Protein AF-A0AAV4NZX7-F1 (afdb_monomer_lite)

InterPro domains:
  IPR000159 Ras-associating domain [PF00788] (62-159)
  IPR000159 Ras-associating domain [PS50200] (61-160)
  IPR000159 Ras-associating domain [SM00314] (61-160)
  IPR029071 Ubiquitin-like domain superfamily [SSF54236] (61-158)
  IPR056392 Diacylglycerol kinase theta, RNA-binding domain [PF24099] (166-218)

Secondary structure (DSSP, 8-state):
-HHHHHHHTT--S-GGGEEEEETT-SSTTEEPPSSSTTTTS---TT----EEEEE--S-SSEEEEEEEE-SS-STT--EEEEEETT--HHHHHHHHHHHTT--GGGGGGEEEEEEEEETTEEEEEEPPTT--HHHHHHHHHHH-HHHHHH-EEEEEE----HHHHHTTTT--SEEEEEEGGGTEEEEE-S-HHHHHHHHHHHHH-EETTEE----------GGGSPTT---------

Structure (mmCIF, N/CA/C/O backbone):
data_AF-A0AAV4NZX7-F1
#
_entry.id   AF-A0AAV4NZX7-F1
#
loop_
_atom_site.group_PDB
_atom_site.id
_atom_site.type_symbol
_atom_site.label_atom_id
_atom_site.label_alt_id
_atom_site.label_comp_id
_atom_site.label_asym_id
_atom_site.label_entity_id
_atom_site.label_seq_id
_atom_site.pdbx_PDB_ins_code
_atom_site.Cartn_x
_atom_site.Cartn_y
_atom_site.Cartn_z
_atom_site.occupancy
_atom_site.B_iso_or_equiv
_atom_site.auth_seq_id
_atom_site.auth_comp_id
_atom_site.auth_asym_id
_atom_site.auth_atom_id
_atom_site.pdbx_PDB_model_num
ATOM 1 N N . MET A 1 1 ? 19.937 -8.858 -22.901 1.00 82.00 1 MET A N 1
ATOM 2 C CA . MET A 1 1 ? 20.485 -8.024 -21.800 1.00 82.00 1 MET A CA 1
ATOM 3 C C . MET A 1 1 ? 19.501 -7.898 -20.638 1.00 82.00 1 MET A C 1
ATOM 5 O O . MET A 1 1 ? 19.906 -8.129 -19.505 1.00 82.00 1 MET A O 1
ATOM 9 N N . ILE A 1 2 ? 18.215 -7.642 -20.911 1.00 90.31 2 ILE A N 1
ATOM 10 C CA . ILE A 1 2 ? 17.144 -7.543 -19.899 1.00 90.31 2 ILE A CA 1
ATOM 11 C C . ILE A 1 2 ? 17.116 -8.749 -18.945 1.00 90.31 2 ILE A C 1
ATOM 13 O O . ILE A 1 2 ? 17.232 -8.561 -17.740 1.00 90.31 2 ILE A O 1
ATOM 17 N N . CYS A 1 3 ? 17.100 -9.9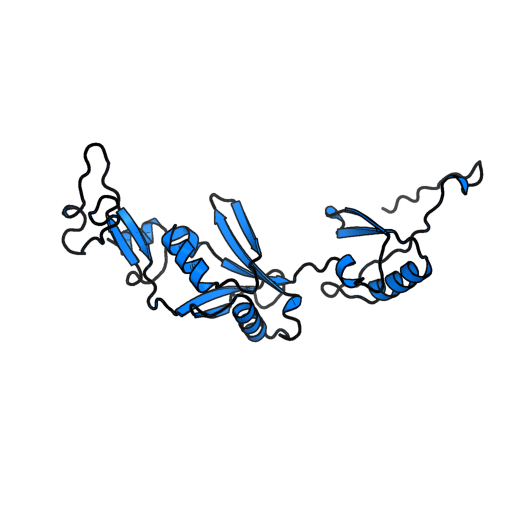90 -19.451 1.00 89.88 3 CYS A N 1
ATOM 18 C CA . CYS A 1 3 ? 17.093 -11.180 -18.582 1.00 89.88 3 CYS A CA 1
ATOM 19 C C . CYS A 1 3 ? 18.300 -11.254 -17.629 1.00 89.88 3 CYS A C 1
ATOM 21 O O . CYS A 1 3 ? 18.191 -11.781 -16.526 1.00 89.88 3 CYS A O 1
ATOM 23 N N . ALA A 1 4 ? 19.466 -10.740 -18.037 1.00 88.88 4 ALA A N 1
ATOM 24 C CA . ALA A 1 4 ? 20.636 -10.684 -17.163 1.00 88.88 4 ALA A CA 1
ATOM 25 C C . ALA A 1 4 ? 20.463 -9.625 -16.064 1.00 88.88 4 ALA A C 1
ATOM 27 O O . ALA A 1 4 ? 20.797 -9.901 -14.915 1.00 88.88 4 ALA A O 1
ATOM 28 N N . ALA A 1 5 ? 19.891 -8.464 -16.399 1.00 89.12 5 ALA A N 1
ATOM 29 C CA . ALA A 1 5 ? 19.564 -7.423 -15.429 1.00 89.12 5 ALA A CA 1
ATOM 30 C C . ALA A 1 5 ? 18.525 -7.911 -14.405 1.00 89.12 5 ALA A C 1
ATOM 32 O O . ALA A 1 5 ? 18.760 -7.797 -13.206 1.00 89.12 5 ALA A O 1
ATOM 33 N N . LEU A 1 6 ? 17.432 -8.539 -14.854 1.00 91.00 6 LEU A N 1
ATOM 34 C CA . LEU A 1 6 ? 16.400 -9.089 -13.965 1.00 91.00 6 LEU A CA 1
ATOM 35 C C . LEU A 1 6 ? 16.985 -10.097 -12.969 1.00 91.00 6 LEU A C 1
ATOM 37 O O . LEU A 1 6 ? 16.754 -9.978 -11.767 1.00 91.00 6 LEU A O 1
ATOM 41 N N . ARG A 1 7 ? 17.834 -11.020 -13.444 1.00 90.62 7 ARG A N 1
ATOM 42 C CA . ARG A 1 7 ? 18.543 -11.968 -12.570 1.00 90.62 7 ARG A CA 1
ATOM 43 C C . ARG A 1 7 ? 19.466 -11.273 -11.572 1.00 90.62 7 ARG A C 1
ATOM 45 O O . ARG A 1 7 ? 19.465 -11.647 -10.406 1.00 90.62 7 ARG A O 1
ATOM 52 N N . ALA A 1 8 ? 20.219 -10.258 -11.998 1.00 88.25 8 ALA A N 1
ATOM 53 C CA . ALA A 1 8 ? 21.109 -9.508 -11.109 1.00 88.25 8 ALA A CA 1
ATOM 54 C C . ALA A 1 8 ? 20.349 -8.795 -9.973 1.00 88.25 8 ALA A C 1
ATOM 56 O O . ALA A 1 8 ? 20.877 -8.650 -8.870 1.00 88.25 8 ALA A O 1
ATOM 57 N N . PHE A 1 9 ? 19.100 -8.389 -10.219 1.00 84.50 9 PHE A N 1
ATOM 58 C CA . PHE A 1 9 ? 18.237 -7.740 -9.229 1.00 84.50 9 PHE A CA 1
ATOM 59 C C . PHE A 1 9 ? 17.253 -8.684 -8.528 1.00 84.50 9 PHE A C 1
ATOM 61 O O . PHE A 1 9 ? 16.471 -8.213 -7.707 1.00 84.50 9 PHE A O 1
ATOM 68 N N . HIS A 1 10 ? 17.323 -9.994 -8.785 1.00 87.38 10 HIS A N 1
ATOM 69 C CA . HIS A 1 10 ? 16.404 -11.000 -8.237 1.00 87.38 10 HIS A CA 1
ATOM 70 C C . HIS A 1 10 ? 14.924 -10.725 -8.567 1.00 87.38 10 HIS A C 1
ATOM 72 O O . HIS A 1 10 ? 14.036 -11.010 -7.767 1.00 87.38 10 HIS A O 1
ATOM 78 N N . ILE A 1 11 ? 14.656 -10.178 -9.754 1.00 88.06 11 ILE A N 1
ATOM 79 C CA . ILE A 1 11 ? 13.302 -9.919 -10.253 1.00 88.06 11 ILE A CA 1
ATOM 80 C C . ILE A 1 11 ? 12.831 -11.149 -11.032 1.00 88.06 11 ILE A C 1
ATOM 82 O O . ILE A 1 11 ? 13.507 -11.595 -11.961 1.00 88.06 11 ILE A O 1
ATOM 86 N N . SER A 1 12 ? 11.676 -11.691 -10.644 1.00 87.38 12 SER A N 1
ATOM 87 C CA . SER A 1 12 ? 11.051 -12.869 -11.262 1.00 87.38 12 SER A CA 1
ATOM 88 C C . SER A 1 12 ? 9.727 -12.472 -11.924 1.00 87.38 12 SER A C 1
ATOM 90 O O . SER A 1 12 ? 8.660 -12.768 -11.395 1.00 87.38 12 SER A O 1
ATOM 92 N N . ASP A 1 13 ? 9.811 -11.764 -13.050 1.00 88.06 13 ASP A N 1
ATOM 93 C CA . ASP A 1 13 ? 8.674 -11.268 -13.846 1.00 88.06 13 ASP A CA 1
ATOM 94 C C . ASP A 1 13 ? 8.971 -11.456 -15.354 1.00 88.06 13 ASP A C 1
ATOM 96 O O . ASP A 1 13 ? 10.094 -11.824 -15.723 1.00 88.06 13 ASP A O 1
ATOM 100 N N . ASP A 1 14 ? 7.982 -11.244 -16.227 1.00 90.44 14 ASP A N 1
ATOM 101 C CA . ASP A 1 14 ? 8.133 -11.361 -17.681 1.00 90.44 14 ASP A CA 1
ATOM 102 C C . ASP A 1 14 ? 9.103 -10.282 -18.211 1.00 90.44 14 ASP A C 1
ATOM 104 O O . ASP A 1 14 ? 8.847 -9.083 -18.052 1.00 90.44 14 ASP A O 1
ATOM 108 N N . PRO A 1 15 ? 10.205 -10.667 -18.887 1.00 91.56 15 PRO A N 1
ATOM 109 C CA . PRO A 1 15 ? 11.143 -9.725 -19.491 1.00 91.56 15 PRO A CA 1
ATOM 110 C C . PRO A 1 15 ? 10.523 -8.708 -20.453 1.00 91.56 15 PRO A C 1
ATOM 112 O O . PRO A 1 15 ? 11.112 -7.647 -20.643 1.00 91.56 15 PRO A O 1
ATOM 115 N N . LYS A 1 16 ? 9.357 -8.997 -21.047 1.00 91.75 16 LYS A N 1
ATOM 116 C CA . LYS A 1 16 ? 8.650 -8.080 -21.957 1.00 91.75 16 LYS A CA 1
ATOM 117 C C . LYS A 1 16 ? 8.146 -6.812 -21.271 1.00 91.75 16 LYS A C 1
ATOM 119 O O . LYS A 1 16 ? 7.940 -5.806 -21.943 1.00 91.75 16 LYS A O 1
ATOM 124 N N . HIS A 1 17 ? 7.981 -6.839 -19.950 1.00 92.25 17 HIS A N 1
ATOM 125 C CA . HIS A 1 17 ? 7.555 -5.678 -19.166 1.00 92.25 17 HIS A CA 1
ATOM 126 C C . HIS A 1 17 ? 8.723 -4.758 -18.791 1.00 92.25 17 HIS A C 1
ATOM 128 O O . HIS A 1 17 ? 8.592 -3.900 -17.917 1.00 92.25 17 HIS A O 1
ATOM 134 N N . TYR A 1 18 ? 9.894 -4.940 -19.404 1.00 93.12 18 TYR A N 1
ATOM 135 C CA . TYR A 1 18 ? 11.094 -4.194 -19.063 1.00 93.12 18 TYR A CA 1
ATOM 136 C C . TYR A 1 18 ? 11.858 -3.762 -20.300 1.00 93.12 18 TYR A C 1
ATOM 138 O O . TYR A 1 18 ? 11.919 -4.463 -21.305 1.00 93.12 18 TYR A O 1
ATOM 146 N N . TYR A 1 19 ? 12.501 -2.609 -20.189 1.00 92.31 19 TYR A N 1
ATOM 147 C CA . TYR A 1 19 ? 13.374 -2.069 -21.218 1.00 92.31 19 TYR A CA 1
ATOM 148 C C . TYR A 1 19 ? 14.563 -1.363 -20.570 1.00 92.31 19 TYR A C 1
ATOM 150 O O . TYR A 1 19 ? 14.576 -1.096 -19.363 1.00 92.31 19 TYR A O 1
ATOM 158 N N . LEU A 1 20 ? 15.604 -1.121 -21.361 1.00 92.06 20 LEU A N 1
ATOM 159 C CA . LEU A 1 20 ? 16.812 -0.451 -20.897 1.00 92.06 20 LEU A CA 1
ATOM 160 C C . LEU A 1 20 ? 16.873 0.949 -21.483 1.00 92.06 20 LEU A C 1
ATOM 162 O O . LEU A 1 20 ? 16.562 1.141 -22.656 1.00 92.06 20 LEU A O 1
ATOM 166 N N . THR A 1 21 ? 17.310 1.908 -20.677 1.00 92.88 21 THR A N 1
ATOM 167 C CA . THR A 1 21 ? 17.568 3.271 -21.135 1.00 92.88 21 THR A CA 1
ATOM 168 C C . THR A 1 21 ? 19.006 3.680 -20.868 1.00 92.88 21 THR A C 1
ATOM 170 O O . THR A 1 21 ? 19.634 3.235 -19.904 1.00 92.88 21 THR A O 1
ATOM 173 N N . ASP A 1 22 ? 19.537 4.520 -21.745 1.00 92.94 22 ASP A N 1
ATOM 174 C CA . ASP A 1 22 ? 20.847 5.138 -21.631 1.00 92.94 22 ASP A CA 1
ATOM 175 C C . ASP A 1 22 ? 20.736 6.441 -20.838 1.00 92.94 22 ASP A C 1
ATOM 177 O O . ASP A 1 22 ? 20.090 7.398 -21.268 1.00 92.94 22 ASP A O 1
ATOM 181 N N . VAL A 1 23 ? 21.408 6.495 -19.687 1.00 92.31 23 VAL A N 1
ATOM 182 C CA . VAL A 1 23 ? 21.390 7.655 -18.781 1.00 92.31 23 VAL A CA 1
ATOM 183 C C . VAL A 1 23 ? 21.869 8.932 -19.472 1.00 92.31 23 VAL A C 1
ATOM 185 O O . VAL A 1 23 ? 21.429 10.024 -19.114 1.00 92.31 23 VAL A O 1
ATOM 188 N N . TYR A 1 24 ? 22.778 8.815 -20.441 1.00 92.69 24 TYR A N 1
ATOM 189 C CA . TYR A 1 24 ? 23.355 9.963 -21.140 1.00 92.69 24 TYR A CA 1
ATOM 190 C C . TYR A 1 24 ? 22.794 10.161 -22.544 1.00 92.69 24 TYR A C 1
ATOM 192 O O . TYR A 1 24 ? 23.312 11.016 -23.260 1.00 92.69 24 TYR A O 1
ATOM 200 N N . GLY A 1 25 ? 21.773 9.391 -22.924 1.00 89.12 25 GLY A N 1
ATOM 201 C CA . GLY A 1 25 ? 21.122 9.514 -24.219 1.00 89.12 25 GLY A CA 1
ATOM 202 C C . GLY A 1 25 ? 20.536 10.905 -24.460 1.00 89.12 25 GLY A C 1
ATOM 203 O O . GLY A 1 25 ? 20.256 11.656 -23.524 1.00 89.12 25 GLY A O 1
ATOM 204 N N . ASP A 1 26 ? 20.343 11.219 -25.738 1.00 87.50 26 ASP A N 1
ATOM 205 C CA . ASP A 1 26 ? 19.584 12.379 -26.196 1.00 87.50 26 ASP A CA 1
ATOM 206 C C . ASP A 1 26 ? 18.398 11.882 -27.048 1.00 87.50 26 ASP A C 1
ATOM 208 O O . ASP A 1 26 ? 18.630 11.269 -28.101 1.00 87.50 26 ASP A O 1
ATOM 212 N N . PRO A 1 27 ? 17.140 12.033 -26.587 1.00 88.69 27 PRO A N 1
ATOM 213 C CA . PRO A 1 27 ? 16.713 12.684 -25.338 1.00 88.69 27 PRO A CA 1
ATOM 214 C C . PRO A 1 27 ? 17.164 11.931 -24.064 1.00 88.69 27 PRO A C 1
ATOM 216 O O . PRO A 1 27 ? 17.490 10.744 -24.155 1.00 88.69 27 PRO A O 1
ATOM 219 N N . PRO A 1 28 ? 17.170 12.582 -22.877 1.00 86.19 28 PRO A N 1
ATOM 220 C CA . PRO A 1 28 ? 17.561 11.950 -21.616 1.00 86.19 28 PRO A CA 1
ATOM 221 C C . PRO A 1 28 ? 16.837 10.626 -21.386 1.00 86.19 28 PRO A C 1
ATOM 223 O O . PRO A 1 28 ? 15.627 10.541 -21.580 1.00 86.19 28 PRO A O 1
ATOM 226 N N . GLU A 1 29 ? 17.575 9.606 -20.946 1.00 88.31 29 GLU A N 1
ATOM 227 C CA . GLU A 1 29 ? 17.055 8.242 -20.796 1.00 88.31 29 GLU A CA 1
ATOM 228 C C . GLU A 1 29 ? 16.499 7.636 -22.094 1.00 88.31 29 GLU A C 1
ATOM 230 O O . GLU A 1 29 ? 15.485 6.934 -22.089 1.00 88.31 29 GLU A O 1
ATOM 235 N N . LYS A 1 30 ? 17.186 7.872 -23.215 1.00 91.12 30 LYS A N 1
ATOM 236 C CA . LYS A 1 30 ? 16.869 7.236 -24.497 1.00 91.12 30 LYS A CA 1
ATOM 237 C C . LYS A 1 30 ? 16.840 5.710 -24.363 1.00 91.12 30 LYS A C 1
ATOM 239 O O . LYS A 1 30 ? 17.770 5.113 -23.823 1.00 91.12 30 LYS A O 1
ATOM 244 N N . GLU A 1 31 ? 15.796 5.076 -24.888 1.00 91.56 31 GLU A N 1
ATOM 245 C CA . GLU A 1 31 ? 15.682 3.614 -24.933 1.00 91.56 31 GLU A CA 1
ATOM 246 C C . GLU A 1 31 ? 16.800 2.988 -25.780 1.00 91.56 31 GLU A C 1
ATOM 248 O O . GLU A 1 31 ? 17.157 3.486 -26.849 1.00 91.56 31 GLU A O 1
ATOM 253 N N . ILE A 1 32 ? 17.382 1.907 -25.261 1.00 90.38 32 ILE A N 1
ATOM 254 C CA . ILE A 1 32 ? 18.473 1.168 -25.892 1.00 90.38 32 ILE A CA 1
ATOM 255 C C . ILE A 1 32 ? 17.872 0.067 -26.760 1.00 90.38 32 ILE A C 1
ATOM 257 O O . ILE A 1 32 ? 17.157 -0.805 -26.268 1.00 90.38 32 ILE A O 1
ATOM 261 N N . GLU A 1 33 ? 18.216 0.084 -28.042 1.00 82.19 33 GLU A N 1
ATOM 262 C CA . GLU A 1 33 ? 17.798 -0.934 -29.001 1.00 82.19 33 GLU A CA 1
ATOM 263 C C . GLU A 1 33 ? 18.463 -2.294 -28.724 1.00 82.19 33 GLU A C 1
ATOM 265 O O . GLU A 1 33 ? 19.573 -2.386 -28.193 1.00 82.19 33 GLU A O 1
ATOM 270 N N . GLU A 1 34 ? 17.796 -3.384 -29.112 1.00 73.75 34 GLU A N 1
ATOM 271 C CA . GLU A 1 34 ? 18.319 -4.741 -28.902 1.00 73.75 34 GLU A CA 1
ATOM 272 C C . GLU A 1 34 ? 19.558 -5.056 -29.752 1.00 73.75 34 GLU A C 1
ATOM 274 O O . GLU A 1 34 ? 20.337 -5.953 -29.410 1.00 73.75 34 GLU A O 1
ATOM 279 N N . PHE A 1 35 ? 19.764 -4.324 -30.849 1.00 73.81 35 PHE A N 1
ATOM 280 C CA . PHE A 1 35 ? 20.904 -4.511 -31.733 1.00 73.81 35 PHE A CA 1
ATOM 281 C C . PHE A 1 35 ? 22.126 -3.747 -31.206 1.00 73.81 35 PHE A C 1
ATOM 283 O O . PHE A 1 35 ? 22.140 -2.524 -31.144 1.00 73.81 35 PHE A O 1
ATOM 290 N N . MET A 1 36 ? 23.177 -4.482 -30.830 1.00 71.25 36 MET A N 1
ATOM 291 C CA . MET A 1 36 ? 24.444 -3.927 -30.317 1.00 71.25 36 MET A CA 1
ATOM 292 C C . MET A 1 36 ? 24.303 -2.947 -29.118 1.00 71.25 36 MET A C 1
ATOM 294 O O . MET A 1 36 ? 24.946 -1.894 -29.096 1.00 71.25 36 MET A O 1
ATOM 298 N N . PRO A 1 37 ? 23.581 -3.324 -28.045 1.00 76.31 37 PRO A N 1
ATOM 299 C CA . PRO A 1 37 ? 23.138 -2.426 -26.964 1.00 76.31 37 PRO A CA 1
ATOM 300 C C . PRO A 1 37 ? 24.258 -1.756 -26.151 1.00 76.31 37 PRO A C 1
ATOM 302 O O . PRO A 1 37 ? 24.026 -0.767 -25.469 1.00 76.31 37 PRO A O 1
ATOM 305 N N . VAL A 1 38 ? 25.477 -2.309 -26.166 1.00 79.69 38 VAL A N 1
ATOM 306 C CA . VAL A 1 38 ? 26.638 -1.719 -25.468 1.00 79.69 38 VAL A CA 1
ATOM 307 C C . VAL A 1 38 ? 27.340 -0.676 -26.337 1.00 79.69 38 VAL A C 1
ATOM 309 O O . VAL A 1 38 ? 27.914 0.282 -25.825 1.00 79.69 38 VAL A O 1
ATOM 312 N N . GLN A 1 39 ? 27.330 -0.874 -27.655 1.00 82.44 39 GLN A N 1
ATOM 313 C CA . GLN A 1 39 ? 28.032 -0.009 -28.604 1.00 82.44 39 GLN A CA 1
ATOM 314 C C . GLN A 1 39 ? 27.228 1.256 -28.900 1.00 82.44 39 GLN A C 1
ATOM 316 O O . GLN A 1 39 ? 27.821 2.299 -29.155 1.00 82.44 39 GLN A O 1
ATOM 321 N N . SER A 1 40 ? 25.900 1.170 -28.801 1.00 83.19 40 SER A N 1
ATOM 322 C CA . SER A 1 40 ? 24.975 2.291 -28.956 1.00 83.19 40 SER A CA 1
ATOM 323 C C . SER A 1 40 ? 24.935 3.247 -27.755 1.00 83.19 40 SER A C 1
ATOM 325 O O . SER A 1 40 ? 24.235 4.254 -27.823 1.00 83.19 40 SER A O 1
ATOM 327 N N . LEU A 1 41 ? 25.657 2.956 -26.662 1.00 87.44 41 LEU A N 1
ATOM 328 C CA . LEU A 1 41 ? 25.661 3.797 -25.462 1.00 87.44 41 LEU A CA 1
ATOM 329 C C . LEU A 1 41 ? 26.377 5.128 -25.697 1.00 87.44 41 LEU A C 1
ATOM 331 O O . LEU A 1 41 ? 27.511 5.187 -26.185 1.00 87.44 41 LEU A O 1
ATOM 335 N N . THR A 1 42 ? 25.742 6.194 -25.236 1.00 89.75 42 THR A N 1
ATOM 336 C CA . THR A 1 42 ? 26.233 7.562 -25.312 1.00 89.75 42 THR A CA 1
ATOM 337 C C . THR A 1 42 ? 27.413 7.741 -24.370 1.00 89.75 42 THR A C 1
ATOM 339 O O . THR A 1 42 ? 27.336 7.549 -23.152 1.00 89.75 42 THR A O 1
ATOM 342 N N . ARG A 1 43 ? 28.553 8.125 -24.944 1.00 89.00 43 ARG A N 1
ATOM 343 C CA . ARG A 1 43 ? 29.774 8.387 -24.184 1.00 89.00 43 ARG A CA 1
ATOM 344 C C . ARG A 1 43 ? 29.816 9.851 -23.786 1.00 89.00 43 ARG A C 1
ATOM 346 O O . ARG A 1 43 ? 29.932 10.725 -24.636 1.00 89.00 43 ARG A O 1
ATOM 353 N N . LYS A 1 44 ? 29.773 10.106 -22.481 1.00 88.75 44 LYS A N 1
ATOM 354 C CA . LYS A 1 44 ? 29.950 11.442 -21.912 1.00 88.75 44 LYS A CA 1
ATOM 355 C C . LYS A 1 44 ? 31.343 11.559 -21.304 1.00 88.75 44 LYS A C 1
ATOM 357 O O . LYS A 1 44 ? 31.742 10.712 -20.505 1.00 88.75 44 LYS A O 1
ATOM 362 N N . GLU A 1 45 ? 32.086 12.592 -21.696 1.00 90.31 45 GLU A N 1
ATOM 363 C CA . GLU A 1 45 ? 33.463 12.802 -21.243 1.00 90.31 45 GLU A CA 1
ATOM 364 C C . GLU A 1 45 ? 33.550 12.818 -19.706 1.00 90.31 45 GLU A C 1
ATOM 366 O O . GLU A 1 45 ? 32.720 13.417 -19.017 1.00 90.31 45 GLU A O 1
ATOM 371 N N . GLY A 1 46 ? 34.520 12.082 -19.157 1.00 90.75 46 GLY A N 1
ATOM 372 C CA . GLY A 1 46 ? 34.718 11.955 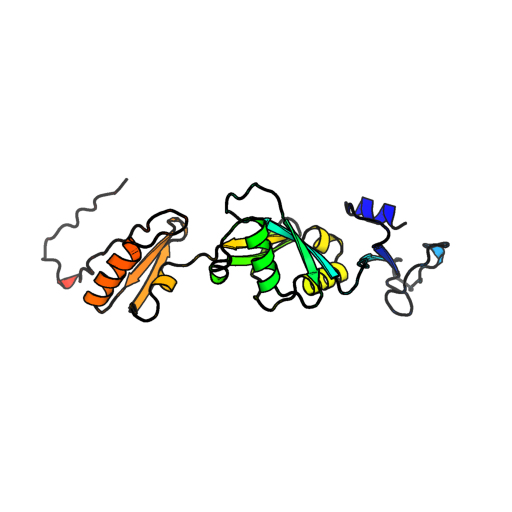-17.710 1.00 90.75 46 GLY A CA 1
ATOM 373 C C . GLY A 1 46 ? 33.641 11.161 -16.953 1.00 90.75 46 GLY A C 1
ATOM 374 O O . GLY A 1 46 ? 33.694 11.099 -15.723 1.00 90.75 46 GLY A O 1
ATOM 375 N N . LYS A 1 47 ? 32.663 10.540 -17.631 1.00 91.31 47 LYS A N 1
ATOM 376 C CA . LYS A 1 47 ? 31.617 9.713 -17.003 1.00 91.31 47 LYS A CA 1
ATOM 377 C C . LYS A 1 47 ? 31.722 8.250 -17.440 1.00 91.31 47 LYS A C 1
ATOM 379 O O . LYS A 1 47 ? 32.067 7.939 -18.576 1.00 91.31 47 LYS A O 1
ATOM 384 N N . ARG A 1 48 ? 31.416 7.331 -16.518 1.00 88.81 48 ARG A N 1
ATOM 385 C CA . ARG A 1 48 ? 31.285 5.897 -16.829 1.00 88.81 48 ARG A CA 1
ATOM 386 C C . ARG A 1 48 ? 29.947 5.666 -17.534 1.00 88.81 48 ARG A C 1
ATOM 388 O O . ARG A 1 48 ? 28.978 6.233 -17.043 1.00 88.81 48 ARG A O 1
ATOM 395 N N . PRO A 1 49 ? 29.863 4.835 -18.591 1.00 87.00 49 PRO A N 1
ATOM 396 C CA . PRO A 1 49 ? 28.583 4.452 -19.188 1.00 87.00 49 PRO A CA 1
ATOM 397 C C . PRO A 1 49 ? 27.612 3.931 -18.124 1.00 87.00 49 PRO A C 1
ATOM 399 O O . PRO A 1 49 ? 28.017 3.167 -17.244 1.00 87.00 49 PRO A O 1
ATOM 402 N N . ALA A 1 50 ? 26.352 4.352 -18.197 1.00 89.69 50 ALA A N 1
ATOM 403 C CA . ALA A 1 50 ? 25.333 4.008 -17.217 1.00 89.69 50 ALA A CA 1
ATOM 404 C C . ALA A 1 50 ? 24.005 3.721 -17.921 1.00 89.69 50 ALA A C 1
ATOM 406 O O . ALA A 1 50 ? 23.607 4.452 -18.825 1.00 89.69 50 ALA A O 1
ATOM 407 N N . ILE A 1 51 ? 23.334 2.655 -17.489 1.00 91.06 51 ILE A N 1
ATOM 408 C CA . ILE A 1 51 ? 22.036 2.228 -18.013 1.00 91.06 51 ILE A CA 1
ATOM 409 C C . ILE A 1 51 ? 21.035 2.109 -16.869 1.00 91.06 51 ILE A C 1
ATOM 411 O O . ILE A 1 51 ? 21.421 1.793 -15.740 1.00 91.06 51 ILE A O 1
ATOM 415 N N . LEU A 1 52 ? 19.756 2.322 -17.163 1.00 91.19 52 LEU A N 1
ATOM 416 C CA . LEU A 1 52 ? 18.662 2.107 -16.221 1.00 91.19 52 LEU A CA 1
ATOM 417 C C . LEU A 1 52 ? 17.767 0.982 -16.721 1.00 91.19 52 LEU A C 1
ATOM 419 O O . LEU A 1 52 ? 17.482 0.875 -17.911 1.00 91.19 52 LEU A O 1
ATOM 423 N N . LEU A 1 53 ? 17.317 0.146 -15.790 1.00 91.75 53 LEU A N 1
ATOM 424 C CA . LEU A 1 53 ? 16.250 -0.813 -16.032 1.00 91.75 53 LEU A CA 1
ATOM 425 C C . LEU A 1 53 ? 14.920 -0.123 -15.739 1.00 91.75 53 LEU A C 1
ATOM 427 O O . LEU A 1 53 ? 14.687 0.315 -14.611 1.00 91.75 53 LEU A O 1
ATOM 431 N N . ARG A 1 54 ? 14.062 -0.020 -16.751 1.00 92.50 54 ARG A N 1
ATOM 432 C CA . ARG A 1 54 ? 12.748 0.616 -16.663 1.00 92.50 54 ARG A CA 1
ATOM 433 C C . ARG A 1 54 ? 11.649 -0.436 -16.764 1.00 92.50 54 ARG A C 1
ATOM 435 O O . ARG A 1 54 ? 11.783 -1.404 -17.509 1.00 92.50 54 ARG A O 1
ATOM 442 N N . TYR A 1 55 ? 10.584 -0.247 -15.989 1.00 93.12 55 TYR A N 1
ATOM 443 C CA . TYR A 1 55 ? 9.375 -1.066 -16.050 1.00 93.12 55 TYR A CA 1
ATOM 444 C C . TYR A 1 55 ? 8.374 -0.429 -17.015 1.00 93.12 55 TYR A C 1
ATOM 446 O O . TYR A 1 55 ? 8.128 0.775 -16.957 1.00 93.12 55 TYR A O 1
ATOM 454 N N . ARG A 1 56 ? 7.801 -1.247 -17.891 1.00 92.12 56 ARG A N 1
ATOM 455 C CA . ARG A 1 56 ? 6.730 -0.912 -18.823 1.00 92.12 56 ARG A CA 1
ATOM 456 C C . ARG A 1 56 ? 5.585 -1.880 -18.532 1.00 92.12 56 ARG A C 1
ATOM 458 O O . ARG A 1 56 ? 5.704 -3.049 -18.898 1.00 92.12 56 ARG A O 1
ATOM 465 N N . PRO A 1 57 ? 4.522 -1.444 -17.836 1.00 89.75 57 PRO A N 1
ATOM 466 C CA . PRO A 1 57 ? 3.399 -2.329 -17.582 1.00 89.75 57 PRO A CA 1
ATOM 467 C C . PRO A 1 57 ? 2.766 -2.770 -18.915 1.00 89.75 57 PRO A C 1
ATOM 469 O O . PRO A 1 57 ? 2.835 -2.017 -19.891 1.00 89.75 57 PRO A O 1
ATOM 472 N N . PRO A 1 58 ? 2.167 -3.974 -18.971 1.00 88.56 58 PRO A N 1
ATOM 473 C CA . PRO A 1 58 ? 1.488 -4.453 -20.175 1.00 88.56 58 PRO A CA 1
ATOM 474 C C . PRO A 1 58 ? 0.337 -3.534 -20.604 1.00 88.56 58 PRO A C 1
ATOM 476 O O . PRO A 1 58 ? 0.122 -3.341 -21.797 1.00 88.56 58 PRO A O 1
ATOM 479 N N . ASP A 1 59 ? -0.363 -2.956 -19.627 1.00 91.50 59 ASP A N 1
ATOM 480 C CA . ASP A 1 59 ? -1.394 -1.940 -19.804 1.00 91.50 59 ASP A CA 1
ATOM 481 C C . ASP A 1 59 ? -1.047 -0.729 -18.921 1.00 91.50 59 ASP A C 1
ATOM 483 O O . ASP A 1 59 ? -0.685 -0.878 -17.753 1.00 91.50 59 ASP A O 1
ATOM 487 N N . SER A 1 60 ? -1.094 0.480 -19.481 1.00 88.81 60 SER A N 1
ATOM 488 C CA . SER A 1 60 ? -0.843 1.709 -18.722 1.00 88.81 60 SER A CA 1
ATOM 489 C C . SER A 1 60 ? -1.964 2.026 -17.738 1.00 88.81 60 SER A C 1
ATOM 491 O O . SER A 1 60 ? -1.696 2.622 -16.686 1.00 88.81 60 SER A O 1
ATOM 493 N N . ASP A 1 61 ? -3.187 1.611 -18.063 1.00 93.00 61 ASP A N 1
ATOM 494 C CA . ASP A 1 61 ? -4.398 2.000 -17.349 1.00 93.00 61 ASP A CA 1
ATOM 495 C C . ASP A 1 61 ? -4.917 0.924 -16.407 1.00 93.00 61 ASP A C 1
ATOM 497 O O . ASP A 1 61 ? -5.796 1.202 -15.593 1.00 93.00 61 ASP A O 1
ATOM 501 N N . SER A 1 62 ? -4.355 -0.284 -16.464 1.00 94.00 62 SER A N 1
ATOM 502 C CA . SER A 1 62 ? -4.758 -1.378 -15.592 1.00 94.00 62 SER A CA 1
ATOM 503 C C . SER A 1 62 ? -3.611 -2.296 -15.184 1.00 94.00 62 SER A C 1
ATOM 505 O O . SER A 1 62 ? -2.556 -2.373 -15.811 1.00 94.00 62 SER A O 1
ATOM 507 N N . GLY A 1 63 ? -3.824 -3.002 -14.080 1.00 92.25 63 GLY A N 1
ATOM 508 C CA . GLY A 1 63 ? -2.875 -3.955 -13.541 1.00 92.25 63 GLY A CA 1
ATOM 509 C C . GLY A 1 63 ? -3.453 -4.706 -12.354 1.00 92.25 63 GLY A C 1
ATOM 510 O O . GLY A 1 63 ? -4.664 -4.820 -12.178 1.00 92.25 63 GLY A O 1
ATOM 511 N N . THR A 1 64 ? -2.571 -5.235 -11.513 1.00 93.44 64 THR A N 1
ATOM 512 C CA . THR A 1 64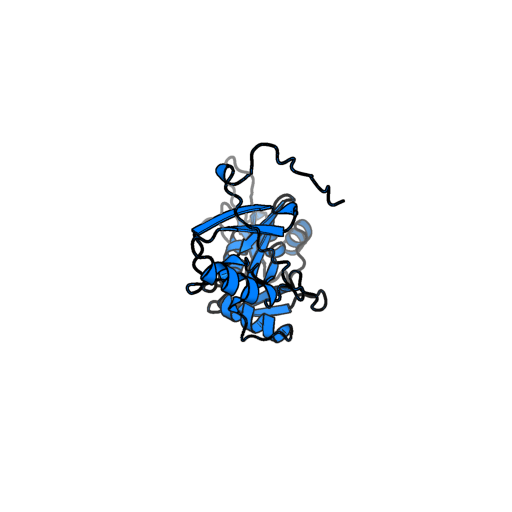 ? -2.971 -5.957 -10.303 1.00 93.44 64 THR A CA 1
ATOM 513 C C . THR A 1 64 ? -2.097 -5.565 -9.127 1.00 93.44 64 THR A C 1
ATOM 515 O O . THR A 1 64 ? -0.886 -5.398 -9.291 1.00 93.44 64 THR A O 1
ATOM 518 N N . VAL A 1 65 ? -2.679 -5.516 -7.932 1.00 93.44 65 VAL A N 1
ATOM 519 C CA . VAL A 1 65 ? -1.951 -5.330 -6.673 1.00 93.44 65 VAL A CA 1
ATOM 520 C C . VAL A 1 65 ? -2.097 -6.550 -5.776 1.00 93.44 65 VAL A C 1
ATOM 522 O O . VAL A 1 65 ? -3.142 -7.195 -5.733 1.00 93.44 65 VAL A O 1
ATOM 525 N N . LYS A 1 66 ? -1.031 -6.878 -5.043 1.00 92.00 66 LYS A N 1
ATOM 526 C CA . LYS A 1 66 ? -1.055 -7.940 -4.034 1.00 92.00 66 LYS A CA 1
ATOM 527 C C . LYS A 1 66 ? -1.395 -7.328 -2.684 1.00 92.00 66 LYS A C 1
ATOM 529 O O . LYS A 1 66 ? -0.597 -6.554 -2.152 1.00 92.00 66 LYS A O 1
ATOM 534 N N . VAL A 1 67 ? -2.548 -7.701 -2.137 1.00 93.94 67 VAL A N 1
ATOM 535 C CA . VAL A 1 67 ? -3.003 -7.258 -0.818 1.00 93.94 67 VAL A CA 1
ATOM 536 C C . VAL A 1 67 ? -2.907 -8.413 0.165 1.00 93.94 67 VAL A C 1
ATOM 538 O O . VAL A 1 67 ? -3.541 -9.455 0.007 1.00 93.94 67 VAL A O 1
ATOM 541 N N . TYR A 1 68 ? -2.075 -8.237 1.179 1.00 91.19 68 TYR A N 1
ATOM 542 C CA . TYR A 1 68 ? -1.833 -9.215 2.224 1.00 91.19 68 TYR A CA 1
ATOM 543 C C . TYR A 1 68 ? -2.822 -8.997 3.374 1.00 91.19 68 TYR A C 1
ATOM 545 O O . TYR A 1 68 ? -3.086 -7.845 3.746 1.00 91.19 68 TYR A O 1
ATOM 553 N N . PRO A 1 69 ? -3.360 -10.078 3.967 1.00 86.31 69 PRO A N 1
ATOM 554 C CA . PRO A 1 69 ? -4.079 -9.953 5.220 1.00 86.31 69 PRO A CA 1
ATOM 555 C C . PRO A 1 69 ? -3.075 -9.490 6.282 1.00 86.31 69 PRO A C 1
ATOM 557 O O . PRO A 1 69 ? -1.960 -10.004 6.363 1.00 86.31 69 PRO A O 1
ATOM 560 N N . GLY A 1 70 ? -3.428 -8.465 7.055 1.00 76.94 70 GLY A N 1
ATOM 561 C CA . GLY A 1 70 ? -2.621 -8.017 8.185 1.00 76.94 70 GLY A CA 1
ATOM 562 C C . GLY A 1 70 ? -2.622 -9.052 9.314 1.00 76.94 70 GLY A C 1
ATOM 563 O O . GLY A 1 70 ? -2.542 -10.255 9.109 1.00 76.94 70 GLY A O 1
ATOM 564 N N . LYS A 1 71 ? -2.768 -8.605 10.562 1.00 68.94 71 LYS A N 1
ATOM 565 C CA . LYS A 1 71 ? -2.778 -9.516 11.724 1.00 68.94 71 LYS A CA 1
ATOM 566 C C . LYS A 1 71 ? -4.074 -10.324 11.905 1.00 68.94 71 LYS A C 1
ATOM 568 O O . LYS A 1 71 ? -4.233 -10.981 12.931 1.00 68.94 71 LYS A O 1
ATOM 573 N N . PHE A 1 72 ? -5.021 -10.264 10.971 1.00 63.03 72 PHE A N 1
ATOM 574 C CA . PHE A 1 72 ? -6.261 -11.037 11.061 1.00 63.03 72 PHE A CA 1
ATOM 575 C C . PHE A 1 72 ? -6.112 -12.380 10.344 1.00 63.03 72 PHE A C 1
ATOM 577 O O . PHE A 1 72 ? -5.639 -12.444 9.216 1.00 63.03 72 PHE A O 1
ATOM 584 N N . ARG A 1 73 ? -6.517 -13.448 11.042 1.00 53.22 73 ARG A N 1
ATOM 585 C CA . ARG A 1 73 ? -6.323 -14.869 10.709 1.00 53.22 73 ARG A CA 1
ATOM 586 C C . ARG A 1 73 ? -7.163 -15.345 9.508 1.00 53.22 73 ARG A C 1
ATOM 588 O O . ARG A 1 73 ? -7.935 -16.290 9.636 1.00 53.22 73 ARG A O 1
ATOM 595 N N . ALA A 1 74 ? -7.039 -14.703 8.353 1.00 52.09 74 ALA A N 1
ATOM 596 C CA . ALA A 1 74 ? -7.587 -15.211 7.100 1.00 52.09 74 ALA A CA 1
ATOM 597 C C . ALA A 1 74 ? -6.443 -15.847 6.299 1.00 52.09 74 ALA A C 1
ATOM 599 O O . ALA A 1 74 ? -5.625 -15.130 5.736 1.00 52.09 74 ALA A O 1
ATOM 600 N N . ALA A 1 75 ? -6.373 -17.185 6.338 1.00 53.19 75 ALA A N 1
ATOM 601 C CA . ALA A 1 75 ? -5.520 -18.082 5.545 1.00 53.19 75 ALA A CA 1
ATOM 602 C C . ALA A 1 75 ? -4.348 -17.398 4.806 1.00 53.19 75 ALA A C 1
ATOM 604 O O . ALA A 1 75 ? -4.510 -17.120 3.623 1.00 53.19 75 ALA A O 1
ATOM 605 N N . ASP A 1 76 ? -3.236 -17.134 5.517 1.00 57.53 76 ASP A N 1
ATOM 606 C CA . ASP A 1 76 ? -1.902 -16.547 5.197 1.00 57.53 76 ASP A CA 1
ATOM 607 C C . ASP A 1 76 ? -1.470 -16.330 3.721 1.00 57.53 76 ASP A C 1
ATOM 609 O O . ASP A 1 76 ? -0.312 -16.505 3.338 1.00 57.53 76 ASP A O 1
ATOM 613 N N . THR A 1 77 ? -2.378 -15.908 2.855 1.00 79.12 77 THR A N 1
ATOM 614 C CA . THR A 1 77 ? -2.187 -15.777 1.415 1.00 79.12 77 THR A CA 1
ATOM 615 C C . THR A 1 77 ? -2.714 -14.422 0.986 1.00 79.12 77 THR A C 1
ATOM 617 O O . THR A 1 77 ? -3.801 -13.995 1.374 1.00 79.12 77 THR A O 1
ATOM 620 N N . HIS A 1 78 ? -1.910 -13.717 0.197 1.00 88.25 78 HIS A N 1
ATOM 621 C CA . HIS A 1 78 ? -2.330 -12.466 -0.413 1.00 88.25 78 HIS A CA 1
ATOM 622 C C . HIS A 1 78 ? -3.486 -12.705 -1.387 1.00 88.25 78 HIS A C 1
ATOM 624 O O . HIS A 1 78 ? -3.631 -13.791 -1.956 1.00 88.25 78 HIS A O 1
ATOM 630 N N . ARG A 1 79 ? -4.286 -11.667 -1.608 1.00 90.25 79 ARG A N 1
ATOM 631 C CA . ARG A 1 79 ? -5.233 -11.591 -2.718 1.00 90.25 79 ARG A CA 1
ATOM 632 C C . ARG A 1 79 ? -4.635 -10.733 -3.819 1.00 90.25 79 ARG A C 1
ATOM 634 O O . ARG A 1 79 ? -3.937 -9.756 -3.545 1.00 90.25 79 ARG A O 1
ATOM 641 N N . VAL A 1 80 ? -4.854 -11.150 -5.058 1.00 92.62 80 VAL A N 1
ATOM 642 C CA . VAL A 1 80 ? -4.451 -10.399 -6.247 1.00 92.62 80 VAL A CA 1
ATOM 643 C C . VAL A 1 80 ? -5.677 -9.625 -6.697 1.00 92.62 80 VAL A C 1
ATOM 645 O O . VAL A 1 80 ? -6.631 -10.220 -7.184 1.00 92.62 80 VAL A O 1
ATOM 648 N N . ILE A 1 81 ? -5.664 -8.315 -6.474 1.00 95.19 81 ILE A N 1
ATOM 649 C CA . ILE A 1 81 ? -6.794 -7.435 -6.758 1.00 95.19 81 ILE A CA 1
ATOM 650 C C . ILE A 1 81 ? -6.520 -6.714 -8.079 1.00 95.19 81 ILE A C 1
ATOM 652 O O . ILE A 1 81 ? -5.477 -6.058 -8.185 1.00 95.19 81 ILE A O 1
ATOM 656 N N . PRO A 1 82 ? -7.396 -6.834 -9.092 1.00 95.25 82 PRO A N 1
ATOM 657 C CA . PRO A 1 82 ? -7.286 -6.032 -10.301 1.00 95.25 82 PRO A CA 1
ATOM 658 C C . PRO A 1 82 ? -7.536 -4.558 -9.971 1.00 95.25 82 PRO A C 1
ATOM 660 O O . PRO A 1 82 ? -8.426 -4.230 -9.188 1.00 95.25 82 PRO A O 1
ATOM 663 N N . VAL A 1 83 ? -6.737 -3.672 -10.556 1.00 96.25 83 VAL A N 1
ATOM 664 C CA . VAL A 1 83 ? -6.826 -2.221 -10.363 1.00 96.25 83 VAL A CA 1
ATOM 665 C C . VAL A 1 83 ? -6.702 -1.503 -11.696 1.00 96.25 83 VAL A C 1
ATOM 667 O O . VAL A 1 83 ? -6.079 -2.007 -12.630 1.00 96.25 83 VAL A O 1
ATOM 670 N N . THR A 1 84 ? -7.266 -0.305 -11.758 1.00 95.94 84 THR A N 1
ATOM 671 C CA . THR A 1 84 ? -7.136 0.628 -12.880 1.00 95.94 84 THR A CA 1
ATOM 672 C C . THR A 1 84 ? -6.591 1.972 -12.398 1.00 95.94 84 THR A C 1
ATOM 674 O O . THR A 1 84 ? -6.470 2.185 -11.189 1.00 95.94 84 THR A O 1
ATOM 677 N N . SER A 1 85 ? -6.279 2.886 -13.320 1.00 93.94 85 SER A N 1
ATOM 678 C CA . SER A 1 85 ? -5.893 4.271 -13.000 1.00 93.94 85 SER A CA 1
ATOM 679 C C . SER A 1 85 ? -6.952 5.017 -12.173 1.00 93.94 85 SER A C 1
ATOM 681 O O . SER A 1 85 ? -6.593 5.889 -11.386 1.00 93.94 85 SER A O 1
ATOM 683 N N . ASP A 1 86 ? -8.226 4.630 -12.289 1.00 94.88 86 ASP A N 1
ATOM 684 C CA . ASP A 1 86 ? -9.346 5.239 -11.560 1.00 94.88 86 ASP A CA 1
ATOM 685 C C . ASP A 1 86 ? -9.673 4.526 -10.236 1.00 94.88 86 ASP A C 1
ATOM 687 O O . ASP A 1 86 ? -10.521 4.981 -9.471 1.00 94.88 86 ASP A O 1
ATOM 691 N N . THR A 1 87 ? -9.030 3.390 -9.946 1.00 97.19 87 THR A N 1
ATOM 692 C CA . THR A 1 87 ? -9.325 2.601 -8.744 1.00 97.19 87 THR A CA 1
ATOM 693 C C . THR A 1 87 ? -8.703 3.244 -7.507 1.00 97.19 87 THR A C 1
ATOM 695 O O . THR A 1 87 ? -7.479 3.364 -7.410 1.00 97.19 87 THR A O 1
ATOM 698 N N . SER A 1 88 ? -9.542 3.590 -6.529 1.00 97.25 88 SER A N 1
ATOM 699 C CA . SER A 1 88 ? -9.117 4.170 -5.254 1.00 97.25 88 SER A CA 1
ATOM 700 C C . SER A 1 88 ? -8.713 3.107 -4.223 1.00 97.25 88 SER A C 1
ATOM 702 O O . SER A 1 88 ? -8.990 1.912 -4.363 1.00 97.25 88 SER A O 1
ATOM 704 N N . VAL A 1 89 ? -8.071 3.533 -3.134 1.00 96.56 89 VAL A N 1
ATOM 705 C CA . VAL A 1 89 ? -7.793 2.675 -1.972 1.00 96.56 89 VAL A CA 1
ATOM 706 C C . VAL A 1 89 ? -9.081 2.118 -1.367 1.00 96.56 89 VAL A C 1
ATOM 708 O O . VAL A 1 89 ? -9.095 0.958 -0.955 1.00 96.56 89 VAL A O 1
ATOM 711 N N . GLU A 1 90 ? -10.158 2.902 -1.317 1.00 94.69 90 GLU A N 1
ATOM 712 C CA . GLU A 1 90 ? -11.459 2.440 -0.822 1.00 94.69 90 GLU A CA 1
ATOM 713 C C . G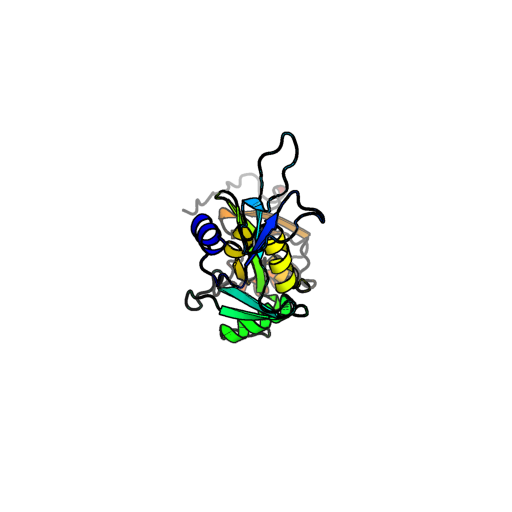LU A 1 90 ? -12.014 1.285 -1.663 1.00 94.69 90 GLU A C 1
ATOM 715 O O . GLU A 1 90 ? -12.406 0.258 -1.101 1.00 94.69 90 GLU A O 1
ATOM 720 N N . ASP A 1 91 ? -11.923 1.386 -2.991 1.00 95.88 91 ASP A N 1
ATOM 721 C CA . ASP A 1 91 ? -12.331 0.317 -3.910 1.00 95.88 91 ASP A CA 1
ATOM 722 C C . ASP A 1 91 ? -11.496 -0.953 -3.701 1.00 95.88 91 ASP A C 1
ATOM 724 O O . ASP A 1 91 ? -12.036 -2.059 -3.603 1.00 95.88 91 ASP A O 1
ATOM 728 N N . VAL A 1 92 ? -10.171 -0.804 -3.561 1.00 95.94 92 VAL A N 1
ATOM 729 C CA . VAL A 1 92 ? -9.274 -1.936 -3.279 1.00 95.94 92 VAL A CA 1
ATOM 730 C C . VAL A 1 92 ? -9.610 -2.584 -1.941 1.00 95.94 92 VAL A C 1
ATOM 732 O O . VAL A 1 92 ? -9.631 -3.813 -1.851 1.00 95.94 92 VAL A O 1
ATOM 735 N N . MET A 1 93 ? -9.895 -1.800 -0.898 1.00 94.06 93 MET A N 1
ATOM 736 C CA . MET A 1 93 ? -10.303 -2.336 0.401 1.00 94.06 93 MET A CA 1
ATOM 737 C C . MET A 1 93 ? -11.629 -3.093 0.305 1.00 94.06 93 MET A C 1
ATOM 739 O O . MET A 1 93 ? -11.712 -4.206 0.821 1.00 94.06 93 MET A O 1
ATOM 743 N N . ALA A 1 94 ? -12.637 -2.538 -0.371 1.00 93.69 94 ALA A N 1
ATOM 744 C CA . ALA A 1 94 ? -13.937 -3.181 -0.551 1.00 93.69 94 ALA A CA 1
ATOM 745 C C . ALA A 1 94 ? -13.815 -4.519 -1.303 1.00 93.69 94 ALA A C 1
ATOM 747 O O . ALA A 1 94 ? -14.336 -5.543 -0.846 1.00 93.69 94 ALA A O 1
ATOM 748 N N . ALA A 1 95 ? -13.061 -4.533 -2.407 1.00 94.06 95 ALA A N 1
ATOM 749 C CA . ALA A 1 95 ? -12.776 -5.745 -3.172 1.00 94.06 95 ALA A CA 1
ATOM 750 C C . ALA A 1 95 ? -12.024 -6.780 -2.321 1.00 94.06 95 ALA A C 1
ATOM 752 O O . ALA A 1 95 ? -12.406 -7.946 -2.260 1.00 94.06 95 ALA A O 1
ATOM 753 N N . THR A 1 96 ? -11.000 -6.342 -1.585 1.00 92.44 96 THR A N 1
ATOM 754 C CA . THR A 1 96 ? -10.192 -7.219 -0.729 1.00 92.44 96 THR A CA 1
ATOM 755 C C . THR A 1 96 ? -11.004 -7.822 0.422 1.00 92.44 96 THR A C 1
ATOM 757 O O . THR A 1 96 ? -10.849 -9.002 0.727 1.00 92.44 96 THR A O 1
ATOM 760 N N . LEU A 1 97 ? -11.868 -7.040 1.077 1.00 90.12 97 LEU A N 1
ATOM 761 C CA . LEU A 1 97 ? -12.752 -7.530 2.142 1.00 90.12 97 LEU A CA 1
ATOM 762 C C . LEU A 1 97 ? -13.703 -8.605 1.610 1.00 90.12 97 LEU A C 1
ATOM 764 O O . LEU A 1 97 ? -13.832 -9.658 2.234 1.00 90.12 97 LEU A O 1
ATOM 768 N N . THR A 1 98 ? -14.278 -8.373 0.428 1.00 90.50 98 THR A N 1
ATOM 769 C CA . THR A 1 98 ? -15.138 -9.342 -0.265 1.00 90.50 98 THR A CA 1
ATOM 770 C C . THR A 1 98 ? -14.381 -10.644 -0.556 1.00 90.50 98 THR A C 1
ATOM 772 O O . THR A 1 98 ? -14.858 -11.723 -0.213 1.00 90.50 98 THR A O 1
ATOM 775 N N . GLU A 1 99 ? -13.155 -10.553 -1.084 1.00 88.25 99 GLU A N 1
ATOM 776 C CA . GLU A 1 99 ? -12.260 -11.694 -1.365 1.00 88.25 99 GLU A CA 1
ATOM 777 C C . GLU A 1 99 ? -11.781 -12.448 -0.106 1.00 88.25 99 GLU A C 1
ATOM 779 O O . GLU A 1 99 ? -11.388 -13.620 -0.169 1.00 88.25 99 GLU A O 1
ATOM 784 N N . PHE A 1 100 ? -11.789 -11.791 1.057 1.00 85.31 100 PHE A N 1
ATOM 785 C CA . PHE A 1 100 ? -11.523 -12.420 2.354 1.00 85.31 100 PHE A CA 1
ATOM 786 C C . PHE A 1 100 ? -12.790 -12.926 3.062 1.00 85.31 100 PHE A C 1
ATOM 788 O O . PHE A 1 100 ? -12.671 -13.529 4.129 1.00 85.31 100 PHE A O 1
ATOM 795 N N . GLY A 1 101 ? -13.983 -12.715 2.494 1.00 83.38 101 GLY A N 1
ATOM 796 C CA . GLY A 1 101 ? -15.258 -13.087 3.116 1.00 83.38 101 GLY A CA 1
ATOM 797 C C . GLY A 1 101 ? -15.596 -12.260 4.361 1.00 83.38 101 GLY A C 1
ATOM 798 O O . GLY A 1 101 ? -16.265 -12.754 5.268 1.00 83.38 101 GLY A O 1
ATOM 799 N N . LEU A 1 102 ? -15.091 -11.026 4.439 1.00 82.00 102 LEU A N 1
ATOM 800 C CA . LEU A 1 102 ? -15.351 -10.082 5.524 1.00 82.00 102 LEU A CA 1
ATOM 801 C C . LEU A 1 102 ? -16.478 -9.116 5.141 1.00 82.00 102 LEU A C 1
ATOM 803 O O . LEU A 1 102 ? -16.652 -8.780 3.971 1.00 82.00 102 LEU A O 1
ATOM 807 N N . ASP A 1 103 ? -17.222 -8.642 6.141 1.00 78.44 103 ASP A N 1
ATOM 808 C CA . ASP A 1 103 ? -18.295 -7.665 5.936 1.00 78.44 103 ASP A CA 1
ATOM 809 C C . ASP A 1 103 ? -17.732 -6.315 5.457 1.00 78.44 103 ASP A C 1
ATOM 811 O O . ASP A 1 103 ? -16.873 -5.706 6.106 1.00 78.44 103 ASP A O 1
ATOM 815 N N . THR A 1 104 ? -18.231 -5.846 4.314 1.00 79.38 104 THR A N 1
ATOM 816 C CA . THR A 1 104 ? -17.866 -4.565 3.698 1.00 79.38 104 THR A CA 1
ATOM 817 C C . THR A 1 104 ? -18.551 -3.373 4.368 1.00 79.38 104 THR A C 1
ATOM 819 O O . THR A 1 104 ? -18.052 -2.253 4.259 1.00 79.38 104 THR A O 1
ATOM 822 N N . SER A 1 105 ? -19.623 -3.594 5.138 1.00 76.38 105 SER A N 1
ATOM 823 C CA . SER A 1 105 ? -20.333 -2.552 5.906 1.00 76.38 105 SER A CA 1
ATOM 824 C C . SER A 1 105 ? -19.423 -1.862 6.931 1.00 76.38 105 SER A C 1
ATOM 826 O O . SER A 1 105 ? -19.629 -0.710 7.311 1.00 76.38 105 SER A O 1
ATOM 828 N N . ASP A 1 106 ? -18.367 -2.562 7.343 1.00 74.62 106 ASP A N 1
ATOM 829 C CA . ASP A 1 106 ? -17.381 -2.138 8.325 1.00 74.62 106 ASP A CA 1
ATOM 830 C C . ASP A 1 106 ? -16.084 -1.592 7.696 1.00 74.62 106 ASP A C 1
ATOM 832 O O . ASP A 1 106 ? -15.062 -1.514 8.382 1.00 74.62 106 ASP A O 1
ATOM 836 N N . ILE A 1 107 ? -16.088 -1.178 6.420 1.00 82.88 107 ILE A N 1
ATOM 837 C CA . ILE A 1 107 ? -14.881 -0.714 5.702 1.00 82.88 107 ILE A CA 1
ATOM 838 C C . ILE A 1 107 ? -14.101 0.371 6.460 1.00 82.88 107 ILE A C 1
ATOM 840 O O . ILE A 1 107 ? -12.871 0.372 6.482 1.00 82.88 107 ILE A O 1
ATOM 844 N N . ASN A 1 108 ? -14.808 1.233 7.197 1.00 83.38 108 ASN A N 1
ATOM 845 C CA . ASN A 1 108 ? -14.216 2.289 8.016 1.00 83.38 108 ASN A CA 1
ATOM 846 C C . ASN A 1 108 ? -13.309 1.766 9.138 1.00 83.38 108 ASN A C 1
ATOM 848 O O . ASN A 1 108 ? -12.403 2.491 9.559 1.00 83.38 108 ASN A O 1
ATOM 852 N N . LYS A 1 109 ? -13.510 0.523 9.595 1.00 82.12 109 LYS A N 1
ATOM 853 C CA . LYS A 1 109 ? -12.661 -0.163 10.582 1.00 82.12 109 LYS A CA 1
ATOM 854 C C . LYS A 1 109 ? -11.352 -0.658 9.980 1.00 82.12 109 LYS A C 1
ATOM 856 O O . LYS A 1 109 ? -10.489 -1.100 10.734 1.00 82.12 109 LYS A O 1
ATOM 861 N N . TYR A 1 110 ? -11.178 -0.585 8.664 1.00 87.31 110 TYR A N 1
ATOM 862 C CA . TYR A 1 110 ? -9.981 -1.031 7.968 1.00 87.31 110 TYR A CA 1
ATOM 863 C C . TYR A 1 110 ? -9.216 0.146 7.363 1.00 87.31 110 TYR A C 1
ATOM 865 O O . TYR A 1 110 ? -9.726 1.258 7.220 1.00 87.31 110 TYR A O 1
ATOM 873 N N . ARG A 1 111 ? -7.940 -0.099 7.082 1.00 91.50 111 ARG A N 1
ATOM 874 C CA . ARG A 1 111 ? -7.053 0.768 6.311 1.00 91.50 111 ARG A CA 1
ATOM 875 C C . ARG A 1 111 ? -6.189 -0.093 5.402 1.00 91.50 111 ARG A C 1
ATOM 877 O O . ARG A 1 111 ? -5.865 -1.230 5.764 1.00 91.50 111 ARG A O 1
ATOM 884 N N . LEU A 1 112 ? -5.762 0.481 4.287 1.00 94.25 112 LEU A N 1
ATOM 885 C CA . LEU A 1 112 ? -4.701 -0.074 3.464 1.00 94.25 112 LEU A CA 1
ATOM 886 C C . LEU A 1 112 ? -3.378 0.598 3.848 1.00 94.25 112 LEU A C 1
ATOM 888 O O . LEU A 1 112 ? -3.296 1.825 3.929 1.00 94.25 112 LEU A O 1
ATOM 892 N N . SER A 1 113 ? -2.355 -0.205 4.114 1.00 94.06 113 SER A N 1
ATOM 893 C CA . SER A 1 113 ? -0.994 0.268 4.357 1.00 94.06 113 SER A CA 1
ATOM 894 C C . SER A 1 113 ? -0.082 -0.185 3.226 1.00 94.06 113 SER A C 1
ATOM 896 O O . SER A 1 113 ? -0.073 -1.363 2.867 1.00 94.06 113 SER A O 1
ATOM 898 N N . GLU A 1 114 ? 0.733 0.726 2.717 1.00 93.56 114 GLU A N 1
ATOM 899 C CA . GLU A 1 114 ? 1.891 0.396 1.898 1.00 93.56 114 GLU A CA 1
ATOM 900 C C . GLU A 1 114 ? 3.061 0.045 2.824 1.00 93.56 114 GLU A C 1
ATOM 902 O O . GLU A 1 114 ? 3.373 0.784 3.761 1.00 93.56 114 GLU A O 1
ATOM 907 N N . VAL A 1 115 ? 3.712 -1.087 2.571 1.00 90.88 115 VAL A N 1
ATOM 908 C CA . VAL A 1 115 ? 4.905 -1.522 3.294 1.00 90.88 115 VAL A CA 1
ATOM 909 C C . VAL A 1 115 ? 6.039 -1.729 2.307 1.00 90.88 115 VAL A C 1
ATOM 911 O O . VAL A 1 115 ? 5.952 -2.582 1.420 1.00 90.88 115 VAL A O 1
ATOM 914 N N . THR A 1 116 ? 7.125 -0.995 2.513 1.00 87.19 116 THR A N 1
ATOM 915 C CA . THR A 1 116 ? 8.317 -1.034 1.665 1.00 87.19 116 THR A CA 1
ATOM 916 C C . THR A 1 116 ? 9.534 -1.402 2.509 1.00 87.19 116 THR A C 1
ATOM 918 O O . THR A 1 116 ? 9.717 -0.919 3.628 1.00 87.19 116 THR A O 1
ATOM 921 N N . LEU A 1 117 ? 10.369 -2.300 1.985 1.00 81.31 117 LEU A N 1
ATOM 922 C CA . LEU A 1 117 ? 11.627 -2.696 2.614 1.00 81.31 117 LEU A CA 1
ATOM 923 C C . LEU A 1 117 ? 12.767 -1.859 2.022 1.00 81.31 117 LEU A C 1
ATOM 925 O O . LEU A 1 117 ? 13.109 -2.038 0.853 1.00 81.31 117 LEU A O 1
ATOM 929 N N . ASP A 1 118 ? 13.387 -0.999 2.830 1.00 76.75 118 ASP A N 1
ATOM 930 C CA . ASP A 1 118 ? 14.555 -0.215 2.422 1.00 76.75 118 ASP A CA 1
ATOM 931 C C . ASP A 1 118 ? 15.746 -0.462 3.352 1.00 76.75 118 ASP A C 1
ATOM 933 O O . ASP A 1 118 ? 15.656 -0.305 4.569 1.00 76.75 118 ASP A O 1
ATOM 937 N N . ARG A 1 119 ? 16.878 -0.881 2.773 1.00 77.25 119 ARG A N 1
ATOM 938 C CA . ARG A 1 119 ? 18.167 -1.112 3.467 1.00 77.25 119 ARG A CA 1
ATOM 939 C C . ARG A 1 119 ? 18.076 -1.917 4.778 1.00 77.25 119 ARG A C 1
ATOM 941 O O . ARG A 1 119 ? 18.851 -1.691 5.700 1.00 77.25 119 ARG A O 1
ATOM 948 N N . GLY A 1 120 ? 17.152 -2.876 4.855 1.00 74.50 120 GLY A N 1
ATOM 949 C CA . GLY A 1 120 ? 16.944 -3.714 6.045 1.00 74.50 120 GLY A CA 1
ATOM 950 C C . GLY A 1 120 ? 16.001 -3.116 7.095 1.00 74.50 120 GLY A C 1
ATOM 951 O O . GLY A 1 120 ? 15.751 -3.754 8.112 1.00 74.50 120 GLY A O 1
ATOM 952 N N . SER A 1 121 ? 15.442 -1.934 6.838 1.00 79.12 121 SER A N 1
ATOM 953 C CA . SER A 1 121 ? 14.348 -1.344 7.606 1.00 79.12 121 SER A CA 1
ATOM 954 C C . SER A 1 121 ? 13.015 -1.534 6.880 1.00 79.12 121 SER A C 1
ATOM 956 O O . SER A 1 121 ? 12.947 -1.501 5.650 1.00 79.12 121 SER A O 1
ATOM 958 N N . VAL A 1 122 ? 11.955 -1.773 7.647 1.00 84.50 122 VAL A N 1
ATOM 959 C CA . VAL A 1 122 ? 10.585 -1.859 7.134 1.00 84.50 122 VAL A CA 1
ATOM 960 C C . VAL A 1 122 ? 9.926 -0.508 7.369 1.00 84.50 122 VAL A C 1
ATOM 962 O O . VAL A 1 122 ? 9.804 -0.077 8.515 1.00 84.50 122 VAL A O 1
ATOM 965 N N . HIS A 1 123 ? 9.514 0.155 6.292 1.00 87.94 123 HIS A N 1
ATOM 966 C CA . HIS A 1 123 ? 8.714 1.369 6.357 1.00 87.94 123 HIS A CA 1
ATOM 967 C C . HIS A 1 123 ? 7.256 1.027 6.061 1.00 87.94 123 HIS A C 1
ATOM 969 O O . HIS A 1 123 ? 6.966 0.386 5.054 1.00 87.94 123 HIS A O 1
ATOM 975 N N . GLU A 1 124 ? 6.350 1.450 6.937 1.00 89.25 124 GLU A N 1
ATOM 976 C CA . GLU A 1 124 ? 4.908 1.298 6.759 1.00 89.25 124 GLU A CA 1
ATOM 977 C C . GLU A 1 124 ? 4.253 2.680 6.712 1.00 89.25 124 GLU A C 1
ATOM 979 O O . GLU A 1 124 ? 4.448 3.493 7.620 1.00 89.25 124 GLU A O 1
ATOM 984 N N . ARG A 1 125 ? 3.432 2.917 5.685 1.00 91.75 125 ARG A N 1
ATOM 985 C CA . ARG A 1 125 ? 2.638 4.135 5.513 1.00 91.75 125 ARG A CA 1
ATOM 986 C C . ARG A 1 125 ? 1.169 3.770 5.324 1.00 91.75 125 ARG A C 1
ATOM 988 O O . ARG A 1 125 ? 0.831 2.992 4.438 1.00 91.75 125 ARG A O 1
ATOM 995 N N . ALA A 1 126 ? 0.289 4.350 6.137 1.00 91.31 126 ALA A N 1
ATOM 996 C CA . ALA A 1 126 ? -1.149 4.265 5.892 1.00 91.31 126 ALA A CA 1
ATOM 997 C C . ALA A 1 126 ? -1.514 5.135 4.679 1.00 91.31 126 ALA A C 1
ATOM 999 O O . ALA A 1 126 ? -1.083 6.287 4.609 1.00 91.31 126 ALA A O 1
ATOM 1000 N N . MET A 1 127 ? -2.287 4.580 3.748 1.00 94.44 127 MET A N 1
ATOM 1001 C CA . MET A 1 127 ? -2.748 5.284 2.550 1.00 94.44 127 MET A CA 1
ATOM 1002 C C . MET A 1 127 ? -4.068 6.013 2.824 1.00 94.44 127 MET A C 1
ATOM 1004 O O . MET A 1 127 ? -4.886 5.536 3.618 1.00 94.44 127 MET A O 1
ATOM 1008 N N . ASP A 1 128 ? -4.275 7.154 2.171 1.00 93.19 128 ASP A N 1
ATOM 1009 C CA . ASP A 1 128 ? -5.567 7.838 2.138 1.00 93.19 128 ASP A CA 1
ATOM 1010 C C . ASP A 1 128 ? -6.561 7.084 1.242 1.00 93.19 128 ASP A C 1
ATOM 1012 O O . ASP A 1 128 ? -6.177 6.453 0.258 1.00 93.19 128 ASP A O 1
ATOM 1016 N N . ASN A 1 129 ? -7.851 7.144 1.580 1.00 92.38 129 ASN A N 1
ATOM 1017 C CA . ASN A 1 129 ? -8.899 6.409 0.871 1.00 92.38 129 ASN A CA 1
ATOM 1018 C C . ASN A 1 129 ? -9.043 6.822 -0.604 1.00 92.38 129 ASN A C 1
ATOM 1020 O O . ASN A 1 129 ? -9.504 6.010 -1.402 1.00 92.38 129 ASN A O 1
ATOM 1024 N N . GLN A 1 130 ? -8.661 8.054 -0.959 1.00 93.69 130 GLN A N 1
ATOM 1025 C CA . GLN A 1 130 ? -8.760 8.592 -2.320 1.00 93.69 130 GLN A CA 1
ATOM 1026 C C . GLN A 1 130 ? -7.473 8.405 -3.139 1.00 93.69 130 GLN A C 1
ATOM 1028 O O . GLN A 1 130 ? -7.447 8.734 -4.323 1.00 93.69 130 GLN A O 1
ATOM 1033 N N . GLU A 1 131 ? -6.390 7.901 -2.534 1.00 94.81 131 GLU A N 1
ATOM 1034 C CA . GLU A 1 131 ? -5.171 7.579 -3.283 1.00 94.81 131 GLU A CA 1
ATOM 1035 C C . GLU A 1 131 ? -5.435 6.437 -4.278 1.00 94.81 131 GLU A C 1
ATOM 1037 O O . GLU A 1 131 ? -6.236 5.543 -4.013 1.00 94.81 131 GLU A O 1
ATOM 1042 N N . GLY A 1 132 ? -4.731 6.447 -5.414 1.00 95.44 132 GLY A N 1
ATOM 1043 C CA . GLY A 1 132 ? -4.783 5.386 -6.423 1.00 95.44 132 GLY A CA 1
ATOM 1044 C C . GLY A 1 132 ? -3.611 4.407 -6.276 1.00 95.44 132 GLY A C 1
ATOM 1045 O O . GLY A 1 132 ? -2.472 4.788 -6.573 1.00 95.44 132 GLY A O 1
ATOM 1046 N N . PRO A 1 133 ? -3.827 3.141 -5.862 1.00 95.19 133 PRO A N 1
ATOM 1047 C CA . PRO A 1 133 ? -2.738 2.176 -5.680 1.00 95.19 133 PRO A CA 1
ATOM 1048 C C . PRO A 1 133 ? -1.966 1.870 -6.970 1.00 95.19 133 PRO A C 1
ATOM 1050 O O . PRO A 1 133 ? -0.766 1.592 -6.917 1.00 95.19 133 PRO A O 1
ATOM 1053 N N . TRP A 1 134 ? -2.632 1.947 -8.130 1.00 94.88 134 TRP A N 1
ATOM 1054 C CA . TRP A 1 134 ? -1.993 1.733 -9.429 1.00 94.88 134 TRP A CA 1
ATOM 1055 C C . TRP A 1 134 ? -1.007 2.849 -9.788 1.00 94.88 134 TRP A C 1
ATOM 1057 O O . TRP A 1 134 ? 0.143 2.569 -10.127 1.00 94.88 134 TRP A O 1
ATOM 1067 N N . GLU A 1 135 ? -1.417 4.112 -9.644 1.00 94.44 135 GLU A N 1
ATOM 1068 C CA . GLU A 1 135 ? -0.540 5.266 -9.879 1.00 94.44 135 GLU A CA 1
ATOM 1069 C C . GLU A 1 135 ? 0.657 5.275 -8.928 1.00 94.44 135 GLU A C 1
ATOM 1071 O O . GLU A 1 135 ? 1.792 5.507 -9.350 1.00 94.44 135 GLU A O 1
ATOM 1076 N N . LEU A 1 136 ? 0.434 4.940 -7.655 1.00 93.81 136 LEU A N 1
ATOM 1077 C CA . LEU A 1 136 ? 1.512 4.805 -6.681 1.00 93.81 136 LEU A CA 1
ATOM 1078 C C . LEU A 1 136 ? 2.533 3.741 -7.111 1.00 93.81 136 LEU A C 1
ATOM 1080 O O . LEU A 1 136 ? 3.732 4.019 -7.130 1.00 93.81 136 LEU A O 1
ATOM 1084 N N . LEU A 1 137 ? 2.085 2.552 -7.527 1.00 93.19 137 LEU A N 1
ATOM 1085 C CA . LEU A 1 137 ? 2.988 1.509 -8.024 1.00 93.19 137 LEU A CA 1
ATOM 1086 C C . LEU A 1 137 ? 3.744 1.927 -9.286 1.00 93.19 137 LEU A C 1
ATOM 1088 O O . LEU A 1 137 ? 4.932 1.619 -9.401 1.00 93.19 137 LEU A O 1
ATOM 1092 N N . LYS A 1 138 ? 3.090 2.622 -10.227 1.00 92.50 138 LYS A N 1
ATOM 1093 C CA . LYS A 1 138 ? 3.753 3.154 -11.428 1.00 92.50 138 LYS A CA 1
ATOM 1094 C C . LYS A 1 138 ? 4.851 4.150 -11.054 1.00 92.50 138 LYS A C 1
ATOM 1096 O O . LYS A 1 138 ? 5.958 4.058 -11.589 1.00 92.50 138 LYS A O 1
ATOM 1101 N N . ASN A 1 139 ? 4.589 5.038 -10.096 1.00 92.94 139 ASN A N 1
ATOM 1102 C CA . ASN A 1 139 ? 5.575 5.997 -9.599 1.00 92.94 139 ASN A CA 1
ATOM 1103 C C . ASN A 1 139 ? 6.761 5.299 -8.918 1.00 92.94 139 ASN A C 1
ATOM 1105 O O . ASN A 1 139 ? 7.909 5.576 -9.265 1.00 92.94 139 ASN A O 1
ATOM 1109 N N . ILE A 1 140 ? 6.506 4.316 -8.049 1.00 92.44 140 ILE A N 1
ATOM 1110 C CA . ILE A 1 140 ? 7.573 3.520 -7.423 1.00 92.44 140 ILE A CA 1
ATOM 1111 C C . ILE A 1 140 ? 8.392 2.780 -8.485 1.00 92.44 140 ILE A C 1
ATOM 1113 O O . ILE A 1 140 ? 9.619 2.792 -8.438 1.00 92.44 140 ILE A O 1
ATOM 1117 N N . ALA A 1 141 ? 7.748 2.160 -9.476 1.00 92.00 141 ALA A N 1
ATOM 1118 C CA . ALA A 1 141 ? 8.441 1.438 -10.543 1.00 92.00 141 ALA A CA 1
ATOM 1119 C C . ALA A 1 141 ? 9.301 2.361 -11.422 1.00 92.00 141 ALA A C 1
ATOM 1121 O O . ALA A 1 141 ? 10.355 1.943 -11.912 1.00 92.00 141 ALA A O 1
ATOM 1122 N N . ARG A 1 142 ? 8.869 3.616 -11.602 1.00 89.56 142 ARG A N 1
ATOM 1123 C CA . ARG A 1 142 ? 9.630 4.661 -12.292 1.00 89.56 142 ARG A CA 1
ATOM 1124 C C . ARG A 1 142 ? 10.869 5.077 -11.505 1.00 89.56 142 ARG A C 1
ATOM 1126 O O . ARG A 1 142 ? 11.899 5.348 -12.116 1.00 89.56 142 ARG A O 1
ATOM 1133 N N . GLU A 1 143 ? 10.806 5.125 -10.182 1.00 88.88 143 GLU A N 1
ATOM 1134 C CA . GLU A 1 143 ? 11.970 5.454 -9.352 1.00 88.88 143 GLU A CA 1
ATOM 1135 C C . GLU A 1 143 ? 12.914 4.259 -9.194 1.00 88.88 143 GLU A C 1
ATOM 1137 O O . GLU A 1 143 ? 14.128 4.379 -9.373 1.00 88.88 143 GLU A O 1
ATOM 1142 N N . SER A 1 144 ? 12.360 3.084 -8.899 1.00 89.50 144 SER A N 1
ATOM 1143 C CA . SER A 1 144 ? 13.112 1.865 -8.648 1.00 89.50 144 SER A CA 1
ATOM 1144 C C . SER A 1 144 ? 12.248 0.625 -8.852 1.00 89.50 144 SER A C 1
ATOM 1146 O O . SER A 1 144 ? 11.407 0.261 -8.028 1.00 89.50 144 SER A O 1
ATOM 1148 N N . VAL A 1 145 ? 12.558 -0.124 -9.910 1.00 90.12 145 VAL A N 1
ATOM 1149 C CA . VAL A 1 145 ? 11.963 -1.445 -10.158 1.00 90.12 145 VAL A CA 1
ATOM 1150 C C . VAL A 1 145 ? 12.142 -2.374 -8.954 1.00 90.12 145 VAL A C 1
ATOM 1152 O O . VAL A 1 145 ? 11.241 -3.127 -8.602 1.00 90.12 145 VAL A O 1
ATOM 1155 N N . ARG A 1 146 ? 13.293 -2.294 -8.276 1.00 86.25 146 ARG A N 1
ATOM 1156 C CA . ARG A 1 146 ? 13.552 -3.094 -7.078 1.00 86.25 146 ARG A CA 1
ATOM 1157 C C . ARG A 1 146 ? 12.625 -2.711 -5.925 1.00 86.25 146 ARG A C 1
ATOM 1159 O O . ARG A 1 146 ? 12.202 -3.602 -5.200 1.00 86.25 146 ARG A O 1
ATOM 1166 N N . GLN A 1 147 ? 12.331 -1.423 -5.733 1.00 88.31 147 GLN A N 1
ATOM 1167 C CA . GLN A 1 147 ? 11.379 -1.008 -4.699 1.00 88.31 147 GLN A CA 1
ATOM 1168 C C . GLN A 1 147 ? 9.972 -1.492 -5.039 1.00 88.31 147 GLN A C 1
ATOM 1170 O O . GLN A 1 147 ? 9.358 -2.091 -4.168 1.00 88.31 147 GLN A O 1
ATOM 1175 N N . LYS A 1 148 ? 9.526 -1.378 -6.300 1.00 90.31 148 LYS A N 1
ATOM 1176 C CA . LYS A 1 148 ? 8.227 -1.915 -6.753 1.00 90.31 148 LYS A CA 1
ATOM 1177 C C . LYS A 1 148 ? 8.067 -3.394 -6.382 1.00 90.31 148 LYS A C 1
ATOM 1179 O O . LYS A 1 148 ? 7.040 -3.772 -5.832 1.00 90.31 148 LYS A O 1
ATOM 1184 N N . GLU A 1 149 ? 9.090 -4.218 -6.613 1.00 86.88 149 GLU A N 1
ATOM 1185 C CA . GLU A 1 149 ? 9.059 -5.647 -6.246 1.00 86.88 149 GLU A CA 1
ATOM 1186 C C . GLU A 1 149 ? 9.086 -5.909 -4.726 1.00 86.88 149 GLU A C 1
ATOM 1188 O O . GLU A 1 149 ? 8.702 -6.983 -4.257 1.00 86.88 149 GLU A O 1
ATOM 1193 N N . LEU A 1 150 ? 9.555 -4.945 -3.932 1.00 86.94 150 LEU A N 1
ATOM 1194 C CA . LEU A 1 150 ? 9.603 -5.036 -2.473 1.00 86.94 150 LEU A CA 1
ATOM 1195 C C . LEU A 1 150 ? 8.387 -4.401 -1.786 1.00 86.94 150 LEU A C 1
ATOM 1197 O O . LEU A 1 150 ? 8.151 -4.706 -0.612 1.00 86.94 150 LEU A O 1
ATOM 1201 N N . THR A 1 151 ? 7.614 -3.582 -2.496 1.00 90.44 151 THR A N 1
ATOM 1202 C CA . THR A 1 151 ? 6.384 -2.960 -2.008 1.00 90.44 151 THR A CA 1
ATOM 1203 C C . THR A 1 151 ? 5.273 -3.995 -1.869 1.00 90.44 151 THR A C 1
ATOM 1205 O O . THR A 1 151 ? 5.023 -4.819 -2.750 1.00 90.44 151 THR A O 1
ATOM 1208 N N . ARG A 1 152 ? 4.590 -3.965 -0.727 1.00 90.50 152 ARG A N 1
ATOM 1209 C CA . ARG A 1 152 ? 3.452 -4.832 -0.413 1.00 90.50 152 ARG A CA 1
ATOM 1210 C C . ARG A 1 152 ? 2.332 -3.993 0.175 1.00 90.50 152 ARG A C 1
ATOM 1212 O O . ARG A 1 152 ? 2.589 -3.147 1.026 1.00 90.50 152 ARG A O 1
ATOM 1219 N N . PHE A 1 153 ? 1.097 -4.275 -0.220 1.00 94.81 153 PHE A N 1
ATOM 1220 C CA . PHE A 1 153 ? -0.073 -3.660 0.396 1.00 94.81 153 PHE A CA 1
ATOM 1221 C C . PHE A 1 153 ? -0.620 -4.576 1.478 1.00 94.81 153 PHE A C 1
ATOM 1223 O O . PHE A 1 153 ? -0.763 -5.775 1.263 1.00 94.81 153 PHE A O 1
ATOM 1230 N N . TYR A 1 154 ? -0.945 -4.022 2.636 1.00 92.75 154 TYR A N 1
ATOM 1231 C CA . TYR A 1 154 ? -1.547 -4.757 3.739 1.00 92.75 154 TYR A CA 1
ATOM 1232 C C . TYR A 1 154 ? -2.896 -4.155 4.072 1.00 92.75 154 TYR A C 1
ATOM 1234 O O . TYR A 1 154 ? -2.992 -2.967 4.375 1.00 92.75 154 TYR A O 1
ATOM 1242 N N . LEU A 1 155 ? -3.929 -4.990 4.086 1.00 91.38 155 LEU A N 1
ATOM 1243 C CA . LEU A 1 155 ? -5.184 -4.619 4.718 1.00 91.38 155 LEU A CA 1
ATOM 1244 C C . LEU A 1 155 ? -5.007 -4.790 6.229 1.00 91.38 155 LEU A C 1
ATOM 1246 O O . LEU A 1 155 ? -4.545 -5.831 6.695 1.00 91.38 155 LEU A O 1
ATOM 1250 N N . GLN A 1 156 ? -5.366 -3.783 7.016 1.00 87.06 156 GLN A N 1
ATOM 1251 C CA . GLN A 1 156 ? -5.228 -3.810 8.471 1.00 87.06 156 GLN A CA 1
ATOM 1252 C C . GLN A 1 156 ? -6.467 -3.229 9.146 1.00 87.06 156 GLN A C 1
ATOM 1254 O O . GLN A 1 156 ? -7.072 -2.291 8.637 1.00 87.06 156 GLN A O 1
ATOM 1259 N N . LYS A 1 157 ? -6.826 -3.743 10.328 1.00 82.19 157 LYS A N 1
ATOM 1260 C CA . LYS A 1 157 ? -7.854 -3.123 11.161 1.00 82.19 157 LYS A CA 1
ATOM 1261 C C . LYS A 1 157 ? -7.239 -1.858 11.747 1.00 82.19 157 LYS A C 1
ATOM 1263 O O . LYS A 1 157 ? -6.144 -1.901 12.314 1.00 82.19 157 LYS A O 1
ATOM 1268 N N . LYS A 1 158 ? -7.922 -0.726 11.598 1.00 80.00 158 LYS A N 1
ATOM 1269 C CA . LYS A 1 158 ? -7.587 0.493 12.323 1.00 80.00 158 LYS A CA 1
ATOM 1270 C C . LYS A 1 158 ? -7.653 0.160 13.806 1.00 80.00 158 LYS A C 1
ATOM 1272 O O . LYS A 1 158 ? -8.643 -0.390 14.286 1.00 80.00 158 LYS A O 1
ATOM 1277 N N . LYS A 1 159 ? -6.592 0.507 14.532 1.00 65.19 159 LYS A N 1
ATOM 1278 C CA . LYS A 1 159 ? -6.631 0.488 15.990 1.00 65.19 159 LYS A CA 1
ATOM 1279 C C . LYS A 1 159 ? -7.631 1.548 16.425 1.00 65.19 159 LYS A C 1
ATOM 1281 O O . LYS A 1 159 ? -7.315 2.736 16.419 1.00 65.19 159 LYS A O 1
ATOM 1286 N N . MET A 1 160 ? -8.846 1.120 16.740 1.00 57.06 160 MET A N 1
ATOM 1287 C CA . MET A 1 160 ? -9.827 1.991 17.359 1.00 57.06 160 MET A CA 1
ATOM 1288 C C . MET A 1 160 ? -9.381 2.190 18.800 1.00 57.06 160 MET A C 1
ATOM 1290 O O . MET A 1 160 ? -9.480 1.286 19.626 1.00 57.06 160 MET A O 1
ATOM 1294 N N . PHE A 1 161 ? -8.827 3.362 19.098 1.00 58.69 161 PHE A N 1
ATOM 1295 C CA . PHE A 1 161 ? -8.583 3.711 20.489 1.00 58.69 161 PHE A CA 1
ATOM 1296 C C . PHE A 1 161 ? -9.944 3.783 21.195 1.00 58.69 161 PHE A C 1
ATOM 1298 O O . PHE A 1 161 ? -10.854 4.400 20.636 1.00 58.69 161 PHE A O 1
ATOM 1305 N N . PRO A 1 162 ? -10.097 3.232 22.415 1.00 57.06 162 PRO A N 1
ATOM 1306 C CA . PRO A 1 162 ? -11.337 3.327 23.195 1.00 57.06 162 PRO A CA 1
ATOM 1307 C C . PRO A 1 162 ? -11.900 4.756 23.267 1.00 57.06 162 PRO A C 1
ATOM 1309 O O . PRO A 1 162 ? -13.105 4.974 23.301 1.00 57.06 162 PRO A O 1
ATOM 1312 N N . VAL A 1 163 ? -11.014 5.751 23.193 1.00 59.84 163 VAL A N 1
ATOM 1313 C CA . VAL A 1 163 ? -11.343 7.179 23.141 1.00 59.84 163 VAL A CA 1
ATOM 1314 C C . VAL A 1 163 ? -12.219 7.563 21.938 1.00 59.84 163 VAL A C 1
ATOM 1316 O O . VAL A 1 163 ? -13.097 8.410 22.066 1.00 59.84 163 VAL A O 1
ATOM 1319 N N . GLN A 1 164 ? -12.024 6.944 20.773 1.00 60.47 164 GLN A N 1
ATOM 1320 C CA . GLN A 1 164 ? -12.833 7.208 19.575 1.00 60.47 164 GLN A CA 1
ATOM 1321 C C . GLN A 1 164 ? -14.257 6.646 19.706 1.00 60.47 164 GLN A C 1
ATOM 1323 O O . GLN A 1 164 ? -15.183 7.186 19.108 1.00 60.47 164 GLN A O 1
ATOM 1328 N N . ILE A 1 165 ? -14.437 5.617 20.540 1.00 61.91 165 ILE A N 1
ATOM 1329 C CA . ILE A 1 165 ? -15.728 4.969 20.831 1.00 61.91 165 ILE A CA 1
ATOM 1330 C C . ILE A 1 165 ? -16.614 5.878 21.691 1.00 61.91 165 ILE A C 1
ATOM 1332 O O . ILE A 1 165 ? -17.835 5.878 21.563 1.00 61.91 165 ILE A O 1
ATOM 1336 N N . LEU A 1 166 ? -16.000 6.708 22.539 1.00 67.25 166 LEU A N 1
ATOM 1337 C CA . LEU A 1 166 ? -16.709 7.637 23.422 1.00 67.25 166 LEU A CA 1
ATOM 1338 C C . LEU A 1 166 ? -17.459 8.745 22.660 1.00 67.25 166 LEU A C 1
ATOM 1340 O O . LEU A 1 166 ? -18.494 9.226 23.124 1.00 67.25 166 LEU A O 1
ATOM 1344 N N . GLY A 1 167 ? -16.991 9.129 21.470 1.00 63.62 167 GLY A N 1
ATOM 1345 C CA . GLY A 1 167 ? -17.676 10.097 20.609 1.00 63.62 167 GLY A CA 1
ATOM 1346 C C . GLY A 1 167 ? -18.069 11.415 21.304 1.00 63.62 167 GLY A C 1
ATOM 1347 O O . GLY A 1 167 ? -17.538 11.803 22.343 1.00 63.62 167 GLY A O 1
ATOM 1348 N N . LYS A 1 168 ? -19.029 12.139 20.712 1.00 60.34 168 LYS A N 1
ATOM 1349 C CA . LYS A 1 168 ? -19.579 13.383 21.286 1.00 60.34 168 LYS A CA 1
ATOM 1350 C C . LYS A 1 168 ? -20.407 13.217 22.581 1.00 60.34 168 LYS A C 1
ATOM 1352 O O . LYS A 1 168 ? -20.322 14.131 23.401 1.00 60.34 168 LYS A O 1
ATOM 1357 N N . PRO A 1 169 ? -21.209 12.148 22.803 1.00 68.81 169 PRO A N 1
ATOM 1358 C CA . PRO A 1 169 ? -22.070 12.074 23.990 1.00 68.81 169 PRO A CA 1
ATOM 1359 C C . PRO A 1 169 ? -21.297 11.802 25.288 1.00 68.81 169 PRO A C 1
ATOM 1361 O O . PRO A 1 169 ? -21.785 12.153 26.360 1.00 68.81 169 PRO A O 1
ATOM 1364 N N . TYR A 1 170 ? -20.086 11.239 25.207 1.00 78.81 170 TYR A N 1
ATOM 1365 C CA . TYR A 1 170 ? -19.250 10.931 26.369 1.00 78.81 170 TYR A CA 1
ATOM 1366 C C . TYR A 1 170 ? -17.996 11.809 26.413 1.00 78.81 170 TYR A C 1
ATOM 1368 O O . TYR A 1 170 ? -16.870 11.325 26.534 1.00 78.81 170 TYR A O 1
ATOM 1376 N N . LYS A 1 171 ? -18.187 13.130 26.294 1.00 79.62 171 LYS A N 1
ATOM 1377 C CA . LYS A 1 171 ? -17.086 14.099 26.344 1.00 79.62 171 LYS A CA 1
ATOM 1378 C C . LYS A 1 171 ? -16.339 13.981 27.679 1.00 79.62 171 LYS A C 1
ATOM 1380 O O . LYS A 1 171 ? -16.918 14.174 28.745 1.00 79.62 171 LYS A O 1
ATOM 1385 N N . PHE A 1 172 ? -15.048 13.686 27.599 1.00 83.56 172 PHE A N 1
ATOM 1386 C CA . PHE A 1 172 ? -14.137 13.614 28.737 1.00 83.56 172 PHE A CA 1
ATOM 1387 C C . PHE A 1 172 ? -13.329 14.913 28.868 1.00 83.56 172 PHE A C 1
ATOM 1389 O O . PHE A 1 172 ? -13.227 15.692 27.917 1.00 83.56 172 PHE A O 1
ATOM 1396 N N . ARG A 1 173 ? -12.746 15.152 30.046 1.00 84.56 173 ARG A N 1
ATOM 1397 C CA . ARG A 1 173 ? -11.895 16.323 30.307 1.00 84.56 173 ARG A CA 1
ATOM 1398 C C . ARG A 1 173 ? -10.533 16.181 29.650 1.00 84.56 173 ARG A C 1
ATOM 1400 O O . ARG A 1 173 ? -10.076 17.090 28.968 1.00 84.56 173 ARG A O 1
ATOM 1407 N N . GLN A 1 174 ? -9.873 15.054 29.895 1.00 84.69 174 GLN A N 1
ATOM 1408 C CA . GLN A 1 174 ? -8.507 14.821 29.444 1.00 84.69 174 GLN A CA 1
ATOM 1409 C C . GLN A 1 174 ? -8.213 13.324 29.312 1.00 84.69 174 GLN A C 1
ATOM 1411 O O . GLN A 1 174 ? -8.722 12.511 30.083 1.00 84.69 174 GLN A O 1
ATOM 1416 N N . ILE A 1 175 ? -7.351 12.987 28.351 1.00 83.25 175 ILE A N 1
ATOM 1417 C CA . ILE A 1 175 ? -6.665 11.693 28.287 1.00 83.25 175 ILE A CA 1
ATOM 1418 C C . ILE A 1 175 ? -5.364 11.836 29.079 1.00 83.25 175 ILE A C 1
ATOM 1420 O O . ILE A 1 175 ? -4.556 12.725 28.798 1.00 83.25 175 ILE A O 1
ATOM 1424 N N . GLY A 1 176 ? -5.199 11.004 30.101 1.00 78.75 176 GLY A N 1
ATOM 1425 C CA . GLY A 1 176 ? -3.976 10.905 30.887 1.00 78.75 176 GLY A CA 1
ATOM 1426 C C . GLY A 1 176 ? -2.862 10.154 30.143 1.00 78.75 176 GLY A C 1
ATOM 1427 O O . GLY A 1 176 ? -2.910 10.008 28.920 1.00 78.75 176 GLY A O 1
ATOM 1428 N N . PRO A 1 177 ? -1.846 9.656 30.868 1.00 76.50 177 PRO A N 1
ATOM 1429 C CA . PRO A 1 177 ? -0.780 8.851 30.282 1.00 76.50 177 PRO A CA 1
ATOM 1430 C C . PRO A 1 177 ? -1.324 7.633 29.519 1.00 76.50 177 PRO A C 1
ATOM 1432 O O . PRO A 1 177 ? -2.244 6.952 29.982 1.00 76.50 177 PRO A O 1
ATOM 1435 N N . ILE A 1 178 ? -0.735 7.361 28.351 1.00 77.94 178 ILE A N 1
ATOM 1436 C CA . ILE A 1 178 ? -0.972 6.140 27.573 1.00 77.94 178 ILE A CA 1
ATOM 1437 C C . ILE A 1 178 ? 0.198 5.198 27.841 1.00 77.94 178 ILE A C 1
ATOM 1439 O O . ILE A 1 178 ? 1.340 5.510 27.499 1.00 77.94 178 ILE A O 1
ATOM 1443 N N . TYR A 1 179 ? -0.085 4.043 28.434 1.00 76.19 179 TYR A N 1
ATOM 1444 C CA . TYR A 1 179 ? 0.921 3.030 28.725 1.00 76.19 179 TYR A CA 1
ATOM 1445 C C . TYR A 1 179 ? 0.928 1.985 27.611 1.00 76.19 179 TYR A C 1
ATOM 1447 O O . TYR A 1 179 ? 0.234 0.969 27.674 1.00 76.19 179 TYR A O 1
ATOM 1455 N N . TYR A 1 180 ? 1.714 2.245 26.565 1.00 63.72 180 TYR A N 1
ATOM 1456 C CA . TYR A 1 180 ? 1.772 1.393 25.373 1.00 63.72 180 TYR A CA 1
ATOM 1457 C C . TYR A 1 180 ? 2.158 -0.061 25.676 1.00 63.72 180 TYR A C 1
ATOM 1459 O O . TYR A 1 180 ? 1.618 -0.965 25.045 1.00 63.72 180 TYR A O 1
ATOM 1467 N N . GLU A 1 181 ? 3.037 -0.285 26.656 1.00 57.31 181 GLU A N 1
ATOM 1468 C CA . GLU A 1 181 ? 3.498 -1.620 27.069 1.00 57.31 181 GLU A CA 1
ATOM 1469 C C . GLU A 1 181 ? 2.369 -2.492 27.632 1.00 57.31 181 GLU A C 1
ATOM 1471 O O . GLU A 1 181 ? 2.370 -3.706 27.444 1.00 57.31 181 GLU A O 1
ATOM 1476 N N . TYR A 1 182 ? 1.371 -1.866 28.260 1.00 71.56 182 TYR A N 1
ATOM 1477 C CA . TYR A 1 182 ? 0.222 -2.543 28.864 1.00 71.56 182 TYR A CA 1
ATOM 1478 C C . TYR A 1 182 ? -1.064 -2.375 28.043 1.00 71.56 182 TYR A C 1
ATOM 1480 O O . TYR A 1 182 ? -2.111 -2.895 28.422 1.00 71.56 182 TYR A O 1
ATOM 1488 N N . GLY A 1 183 ? -1.011 -1.629 26.933 1.00 69.50 183 GLY A N 1
ATOM 1489 C CA . GLY A 1 183 ? -2.182 -1.316 26.114 1.00 69.50 183 GLY A CA 1
ATOM 1490 C C . GLY A 1 183 ? -3.273 -0.542 26.863 1.00 69.50 183 GLY A C 1
ATOM 1491 O O . GLY A 1 183 ? -4.442 -0.647 26.499 1.00 69.50 183 GLY A O 1
ATOM 1492 N N . SER A 1 184 ? -2.916 0.211 27.908 1.00 79.50 184 SER A N 1
ATOM 1493 C CA . SER A 1 184 ? -3.867 0.926 28.762 1.00 79.50 184 SER A CA 1
ATOM 1494 C C . SER A 1 184 ? -3.790 2.442 28.570 1.00 79.50 184 SER A C 1
ATOM 1496 O O . SER A 1 184 ? -2.766 3.002 28.171 1.00 79.50 184 SER A O 1
ATOM 1498 N N . LEU A 1 185 ? -4.903 3.123 28.841 1.00 82.62 185 LEU A N 1
ATOM 1499 C CA . LEU A 1 185 ? -4.999 4.579 28.815 1.00 82.62 185 LEU A CA 1
ATOM 1500 C C . LEU A 1 185 ? -5.910 5.050 29.950 1.00 82.62 185 LEU A C 1
ATOM 1502 O O . LEU A 1 185 ? -6.858 4.356 30.317 1.00 82.62 185 LEU A O 1
ATOM 1506 N N . ILE A 1 186 ? -5.636 6.237 30.483 1.00 84.50 186 ILE A N 1
ATOM 1507 C CA . ILE A 1 186 ? -6.440 6.851 31.547 1.00 84.50 186 ILE A CA 1
ATOM 1508 C C . ILE A 1 186 ? -7.328 7.939 30.941 1.00 84.50 186 ILE A C 1
ATOM 1510 O O . ILE A 1 186 ? -6.854 8.758 30.157 1.00 84.50 186 ILE A O 1
ATOM 1514 N N . ILE A 1 187 ? -8.608 7.972 31.317 1.00 86.88 187 ILE A N 1
ATOM 1515 C CA . ILE A 1 187 ? -9.548 9.028 30.917 1.00 86.88 187 ILE A CA 1
ATOM 1516 C C . ILE A 1 187 ? -10.119 9.683 32.168 1.00 86.88 187 ILE A C 1
ATOM 1518 O O . ILE A 1 187 ? -10.670 9.002 33.030 1.00 86.88 187 ILE A O 1
ATOM 1522 N N . THR A 1 188 ? -10.034 11.009 32.232 1.00 86.44 188 THR A N 1
ATOM 1523 C CA . THR A 1 188 ? -10.590 11.805 33.329 1.00 86.44 188 THR A CA 1
ATOM 1524 C C . THR A 1 188 ? -11.869 12.497 32.878 1.00 86.44 188 THR A C 1
ATOM 1526 O O . THR A 1 188 ? -11.906 13.119 31.814 1.00 86.44 188 THR A O 1
ATOM 1529 N N . TYR A 1 189 ? -12.909 12.435 33.706 1.00 87.44 189 TYR A N 1
ATOM 1530 C CA . TYR A 1 189 ? -14.187 13.115 33.499 1.00 87.44 189 TYR A CA 1
ATOM 1531 C C . TYR A 1 189 ? -14.425 14.137 34.609 1.00 87.44 189 TYR A C 1
ATOM 1533 O O . TYR A 1 189 ? -14.124 13.862 35.766 1.00 87.44 189 TYR A O 1
ATOM 1541 N N . ASP A 1 190 ? -15.016 15.283 34.265 1.00 84.19 190 ASP A N 1
ATOM 1542 C CA . ASP A 1 190 ? -15.514 16.243 35.264 1.00 84.19 190 ASP A CA 1
ATOM 1543 C C . ASP A 1 190 ? -16.916 15.883 35.771 1.00 84.19 190 ASP A C 1
ATOM 1545 O O . ASP A 1 190 ? -17.317 16.296 36.854 1.00 84.19 190 ASP A O 1
ATOM 1549 N N . ASN A 1 191 ? -17.677 15.119 34.982 1.00 86.50 191 ASN A N 1
ATOM 1550 C CA . ASN A 1 191 ? -19.050 14.746 35.293 1.00 86.50 191 ASN A CA 1
ATOM 1551 C C . ASN A 1 191 ? -19.139 13.240 35.583 1.00 86.50 191 ASN A C 1
ATOM 1553 O O . ASN A 1 191 ? -18.894 12.415 34.698 1.00 86.50 191 ASN A O 1
ATOM 1557 N N . ALA A 1 192 ? -19.512 12.900 36.819 1.00 85.38 192 ALA A N 1
ATOM 1558 C CA . ALA A 1 192 ? -19.625 11.520 37.283 1.00 85.38 192 ALA A CA 1
ATOM 1559 C C . ALA A 1 192 ? -20.684 10.716 36.508 1.00 85.38 192 ALA A C 1
ATOM 1561 O O . ALA A 1 192 ? -20.435 9.562 36.170 1.00 85.38 192 ALA A O 1
ATOM 1562 N N . ASP A 1 193 ? -21.818 11.318 36.145 1.00 86.56 193 ASP A N 1
ATOM 1563 C CA . ASP A 1 193 ? -22.873 10.629 35.392 1.00 86.56 193 ASP A CA 1
ATOM 1564 C C . ASP A 1 193 ? -22.406 10.254 33.982 1.00 86.56 193 ASP A C 1
ATOM 1566 O O . ASP A 1 193 ? -22.688 9.158 33.492 1.00 86.56 193 ASP A O 1
ATOM 1570 N N . ILE A 1 194 ? -21.659 11.147 33.323 1.00 87.88 194 ILE A N 1
ATOM 1571 C CA . ILE A 1 194 ? -21.049 10.863 32.017 1.00 87.88 194 ILE A CA 1
ATOM 1572 C C . ILE A 1 194 ? -19.994 9.763 32.165 1.00 87.88 194 ILE A C 1
ATOM 1574 O O . ILE A 1 194 ? -19.977 8.841 31.351 1.00 87.88 194 ILE A O 1
ATOM 1578 N N . ALA A 1 195 ? -19.168 9.814 33.215 1.00 87.38 195 ALA A N 1
ATOM 1579 C CA . ALA A 1 195 ? -18.149 8.801 33.491 1.00 87.38 195 ALA A CA 1
ATOM 1580 C C . ALA A 1 195 ? -18.759 7.406 33.701 1.00 87.38 195 ALA A C 1
ATOM 1582 O O . ALA A 1 195 ? -18.273 6.426 33.143 1.00 87.38 195 ALA A O 1
ATOM 1583 N N . VAL A 1 196 ? -19.859 7.317 34.455 1.00 88.31 196 VAL A N 1
ATOM 1584 C CA . VAL A 1 196 ? -20.577 6.060 34.702 1.00 88.31 196 VAL A CA 1
ATOM 1585 C C . VAL A 1 196 ? -21.198 5.523 33.411 1.00 88.31 196 VAL A C 1
ATOM 1587 O O . VAL A 1 196 ? -21.060 4.337 33.111 1.00 88.31 196 VAL A O 1
ATOM 1590 N N . LYS A 1 197 ? -21.835 6.375 32.598 1.00 88.44 197 LYS A N 1
ATOM 1591 C CA . LYS A 1 197 ? -22.394 5.944 31.304 1.00 88.44 197 LYS A CA 1
ATOM 1592 C C . LYS A 1 197 ? -21.303 5.476 30.337 1.00 88.44 197 LYS A C 1
ATOM 1594 O O . LYS A 1 197 ? -21.463 4.442 29.693 1.00 88.44 197 LYS A O 1
ATOM 1599 N N . ALA A 1 198 ? -20.191 6.205 30.272 1.00 86.81 198 ALA A N 1
ATOM 1600 C CA . ALA A 1 198 ? -19.019 5.830 29.491 1.00 86.81 198 ALA A CA 1
ATOM 1601 C C . ALA A 1 198 ? -18.424 4.494 29.958 1.00 86.81 198 ALA A C 1
ATOM 1603 O O . ALA A 1 198 ? -18.068 3.663 29.127 1.00 86.81 198 ALA A O 1
ATOM 1604 N N . PHE A 1 199 ? -18.359 4.264 31.274 1.00 88.31 199 PHE A N 1
ATOM 1605 C CA . PHE A 1 199 ? -17.896 3.009 31.862 1.00 88.31 199 PHE A CA 1
ATOM 1606 C C . PHE A 1 199 ? -18.733 1.818 31.388 1.00 88.31 199 PHE A C 1
ATOM 1608 O O . PHE A 1 199 ? -18.169 0.844 30.894 1.00 88.31 199 PHE A O 1
ATOM 1615 N N . TYR A 1 200 ? -20.064 1.899 31.492 1.00 87.69 200 TYR A N 1
ATOM 1616 C CA . TYR A 1 200 ? -20.941 0.805 31.066 1.00 87.69 200 TYR A CA 1
ATOM 1617 C C . TYR A 1 200 ? -20.838 0.539 29.562 1.00 87.69 200 TYR A C 1
ATOM 1619 O O . TYR A 1 200 ? -20.677 -0.613 29.168 1.00 87.69 200 TYR A O 1
ATOM 1627 N N . MET A 1 201 ? -20.825 1.595 28.743 1.00 85.50 201 MET A N 1
ATOM 1628 C CA . MET A 1 201 ? -20.669 1.471 27.293 1.00 85.50 201 MET A CA 1
ATOM 1629 C C . MET A 1 201 ? -19.336 0.805 26.918 1.00 85.50 201 MET A C 1
ATOM 1631 O O . MET A 1 201 ? -19.318 -0.176 26.175 1.00 85.50 201 MET A O 1
ATOM 1635 N N . LEU A 1 202 ? -18.215 1.277 27.476 1.00 84.38 202 LEU A N 1
ATOM 1636 C CA . LEU A 1 202 ? -16.894 0.712 27.184 1.00 84.38 202 LEU A CA 1
ATOM 1637 C C . LEU A 1 202 ? -16.760 -0.733 27.678 1.00 84.38 202 LEU A C 1
ATOM 1639 O O . LEU A 1 202 ? -16.101 -1.535 27.023 1.00 84.38 202 LEU A O 1
ATOM 1643 N N . ARG A 1 203 ? -17.392 -1.081 28.805 1.00 84.62 203 ARG A N 1
ATOM 1644 C CA . ARG A 1 203 ? -17.383 -2.443 29.360 1.00 84.62 203 ARG A CA 1
ATOM 1645 C C . ARG A 1 203 ? -18.139 -3.438 28.478 1.00 84.62 203 ARG A C 1
ATOM 1647 O O . ARG A 1 203 ? -17.780 -4.609 28.439 1.00 84.62 203 ARG A O 1
ATOM 1654 N N . GLU A 1 204 ? -19.177 -2.976 27.790 1.00 81.50 204 GLU A N 1
ATOM 1655 C CA . GLU A 1 204 ? -19.937 -3.766 26.813 1.00 81.50 204 GLU A CA 1
ATOM 1656 C C . GLU A 1 204 ? -19.281 -3.777 25.427 1.00 81.50 204 GLU A C 1
ATOM 1658 O O . GLU A 1 204 ? -19.675 -4.545 24.550 1.00 81.50 204 GLU A O 1
ATOM 1663 N N . THR A 1 205 ? -18.252 -2.954 25.219 1.00 77.44 205 THR A N 1
ATOM 1664 C CA . THR A 1 205 ? -17.546 -2.893 23.947 1.00 77.44 205 THR A CA 1
ATOM 1665 C C . THR A 1 205 ? -16.529 -4.025 23.828 1.00 77.44 205 THR A C 1
ATOM 1667 O O . THR A 1 205 ? -15.690 -4.251 24.705 1.00 77.44 205 THR A O 1
ATOM 1670 N N . CYS A 1 206 ? -16.563 -4.700 22.683 1.00 68.56 206 CYS A N 1
ATOM 1671 C CA . CYS A 1 206 ? -15.582 -5.702 22.305 1.00 68.56 206 CYS A CA 1
ATOM 1672 C C . CYS A 1 206 ? -14.548 -5.093 21.344 1.00 68.56 206 CYS A C 1
ATOM 1674 O O . CYS A 1 206 ? -14.908 -4.412 20.380 1.00 68.56 206 CYS A O 1
ATOM 1676 N N . TYR A 1 207 ? -13.264 -5.345 21.588 1.00 67.31 207 TYR A N 1
ATOM 1677 C CA . TYR A 1 207 ? -12.156 -4.971 20.713 1.00 67.31 207 TYR A CA 1
ATOM 1678 C C . TYR A 1 207 ? -11.294 -6.206 20.421 1.00 67.31 207 TYR A C 1
ATOM 1680 O O . TYR A 1 207 ? -10.787 -6.838 21.343 1.00 67.31 207 TYR A O 1
ATOM 1688 N N . GLU A 1 208 ? -11.123 -6.553 19.140 1.00 63.97 208 GLU A N 1
ATOM 1689 C CA . GLU A 1 208 ? -10.389 -7.763 18.705 1.00 63.97 208 GLU A CA 1
ATOM 1690 C C . GLU A 1 208 ? -10.865 -9.050 19.411 1.00 63.97 208 GLU A C 1
ATOM 1692 O O . GLU A 1 208 ? -10.059 -9.843 19.898 1.00 63.97 208 GLU A O 1
ATOM 1697 N N . ASP A 1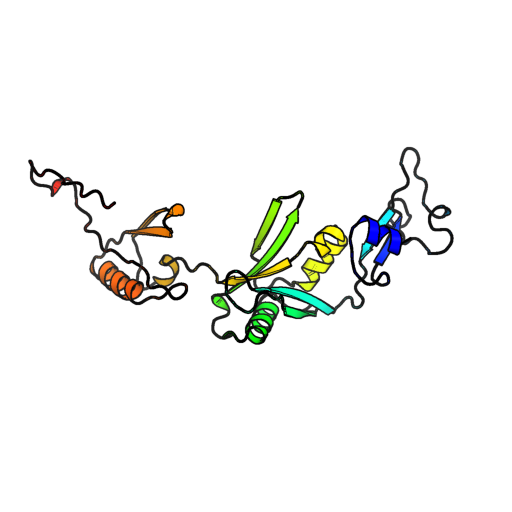 209 ? -12.187 -9.233 19.494 1.00 64.19 209 ASP A N 1
ATOM 1698 C CA . ASP A 1 209 ? -12.853 -10.374 20.145 1.00 64.19 209 ASP A CA 1
ATOM 1699 C C . ASP A 1 209 ? -12.552 -10.503 21.652 1.00 64.19 209 ASP A C 1
ATOM 1701 O O . ASP A 1 209 ? -12.801 -11.538 22.274 1.00 64.19 209 ASP A O 1
ATOM 1705 N N . LYS A 1 210 ? -12.027 -9.433 22.263 1.00 70.88 210 LYS A N 1
ATOM 1706 C CA . LYS A 1 210 ? -11.779 -9.320 23.700 1.00 70.88 210 LYS A CA 1
ATOM 1707 C C . LYS A 1 210 ? -12.569 -8.159 24.285 1.00 70.88 210 LYS A C 1
ATOM 1709 O O . LYS A 1 210 ? -12.620 -7.068 23.724 1.00 70.88 210 LYS A O 1
ATOM 1714 N N . ASN A 1 211 ? -13.154 -8.379 25.454 1.00 76.12 211 ASN A N 1
ATOM 1715 C CA . ASN A 1 211 ? -13.790 -7.300 26.201 1.00 76.12 211 ASN A CA 1
ATOM 1716 C C . ASN A 1 211 ? -12.724 -6.359 26.762 1.00 76.12 211 ASN A C 1
ATOM 1718 O O . ASN A 1 211 ? -11.666 -6.802 27.218 1.00 76.12 211 ASN A O 1
ATOM 1722 N N . LEU A 1 212 ? -13.012 -5.060 26.744 1.00 79.56 212 LEU A N 1
ATOM 1723 C CA . LEU A 1 212 ? -12.150 -4.077 27.385 1.00 79.56 212 LEU A CA 1
ATOM 1724 C C . LEU A 1 212 ? -12.211 -4.250 28.908 1.00 79.56 212 LEU A C 1
ATOM 1726 O O . LEU A 1 212 ? -13.291 -4.309 29.498 1.00 79.56 212 LEU A O 1
ATOM 1730 N N . LEU A 1 213 ? -11.048 -4.282 29.563 1.00 82.88 213 LEU A N 1
ATOM 1731 C CA . LEU A 1 213 ? -10.984 -4.107 31.010 1.00 82.88 213 LEU A CA 1
ATOM 1732 C C . LEU A 1 213 ? -11.135 -2.617 31.313 1.00 82.88 213 LEU A C 1
ATOM 1734 O O . LEU A 1 213 ? -10.224 -1.827 31.068 1.00 82.88 213 LEU A O 1
ATOM 1738 N N . VAL A 1 214 ? -12.293 -2.240 31.844 1.00 87.75 214 VAL A N 1
ATOM 1739 C CA . VAL A 1 214 ? -12.594 -0.859 32.222 1.00 87.75 214 VAL A CA 1
ATOM 1740 C C . VAL A 1 214 ? -12.663 -0.781 33.739 1.00 87.75 214 VAL A C 1
ATOM 1742 O O . VAL A 1 214 ? -13.403 -1.535 34.368 1.00 87.75 214 VAL A O 1
ATOM 1745 N N . LEU A 1 215 ? -11.893 0.131 34.328 1.00 85.94 215 LEU A N 1
ATOM 1746 C CA . LEU A 1 215 ? -11.876 0.385 35.766 1.00 85.94 215 LEU A CA 1
ATOM 1747 C C . LEU A 1 215 ? -12.330 1.821 36.021 1.00 85.94 215 LEU A C 1
ATOM 1749 O O . LEU A 1 215 ? -11.825 2.753 35.397 1.00 85.94 215 LEU A O 1
ATOM 1753 N N . LEU A 1 216 ? -13.275 1.995 36.945 1.00 85.00 216 LEU A N 1
ATOM 1754 C CA . LEU A 1 216 ? -13.661 3.308 37.450 1.00 85.00 216 LEU A CA 1
ATOM 1755 C C . LEU A 1 216 ? -12.900 3.551 38.754 1.00 85.00 216 LEU A C 1
ATOM 1757 O O . LEU A 1 216 ? -13.165 2.895 39.760 1.00 85.00 216 LEU A O 1
ATOM 1761 N N . LEU A 1 217 ? -11.931 4.462 38.722 1.00 81.81 217 LEU A N 1
ATOM 1762 C CA . LEU A 1 217 ? -11.129 4.804 39.893 1.00 81.81 217 LEU A CA 1
ATOM 1763 C C . LEU A 1 217 ? -11.670 6.088 40.535 1.00 81.81 217 LEU A C 1
ATOM 1765 O O . LEU A 1 217 ? -11.899 7.066 39.817 1.00 81.81 217 LEU A O 1
ATOM 1769 N N . PRO A 1 218 ? -11.876 6.121 41.864 1.00 71.81 218 PRO A N 1
ATOM 1770 C CA . PRO A 1 218 ? -12.216 7.356 42.551 1.00 71.81 218 PRO A CA 1
ATOM 1771 C C . PRO A 1 218 ? -11.031 8.319 42.465 1.00 71.81 218 PRO A C 1
ATOM 1773 O O . PRO A 1 218 ? -9.887 7.944 42.724 1.00 71.81 218 PRO A O 1
ATOM 1776 N N . ASN A 1 219 ? -11.303 9.574 42.115 1.00 63.72 219 ASN A N 1
ATOM 1777 C CA . ASN A 1 219 ? -10.298 10.623 42.191 1.00 63.72 219 ASN A CA 1
ATOM 1778 C C . ASN A 1 219 ? -10.183 11.036 43.665 1.00 63.72 219 ASN A C 1
ATOM 1780 O O . ASN A 1 219 ? -11.009 11.799 44.166 1.00 63.72 219 ASN A O 1
ATOM 1784 N N . ILE A 1 220 ? -9.243 10.432 44.395 1.00 60.56 220 ILE A N 1
ATOM 1785 C CA . ILE A 1 220 ? -9.042 10.725 45.816 1.00 60.56 220 ILE A CA 1
ATOM 1786 C C . ILE A 1 220 ? -8.304 12.057 45.908 1.00 60.56 220 ILE A C 1
ATOM 1788 O O . ILE A 1 220 ? -7.126 12.149 45.568 1.00 60.56 220 ILE A O 1
ATOM 1792 N N . ILE A 1 221 ? -9.009 13.089 46.364 1.00 59.72 221 ILE A N 1
ATOM 1793 C CA . ILE A 1 221 ? -8.402 14.381 46.675 1.00 59.72 221 ILE A CA 1
ATOM 1794 C C . ILE A 1 221 ? -7.510 14.179 47.911 1.00 59.72 221 ILE A C 1
ATOM 1796 O O . ILE A 1 221 ? -8.018 13.690 48.925 1.00 59.72 221 ILE A O 1
ATOM 1800 N N . PRO A 1 222 ? -6.210 14.524 47.866 1.00 57.28 222 PRO A N 1
ATOM 1801 C CA . PRO A 1 222 ? -5.289 14.298 48.981 1.00 57.28 222 PRO A CA 1
ATOM 1802 C C . PRO A 1 222 ? -5.773 14.895 50.308 1.00 57.28 222 PRO A C 1
ATOM 1804 O O . PRO A 1 222 ? -5.594 14.280 51.354 1.00 57.28 222 PRO A O 1
ATOM 1807 N N . GLU A 1 223 ? 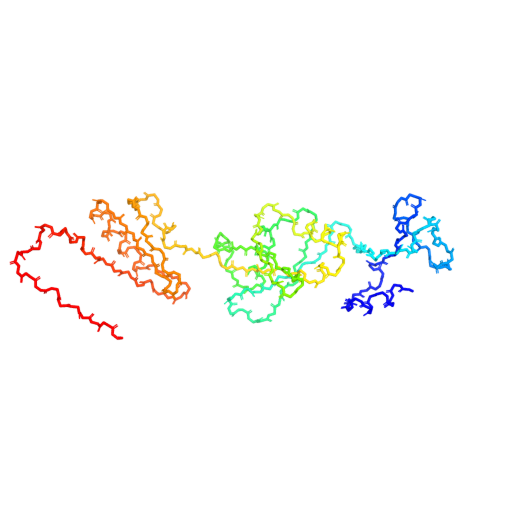-6.458 16.042 50.264 1.00 61.38 223 GLU A N 1
ATOM 1808 C CA . GLU A 1 223 ? -7.021 16.703 51.451 1.00 61.38 223 GLU A CA 1
ATOM 1809 C C . GLU A 1 223 ? -8.204 15.951 52.093 1.00 61.38 223 GLU A C 1
ATOM 1811 O O . GLU A 1 223 ? -8.572 16.236 53.229 1.00 61.38 223 GLU A O 1
ATOM 1816 N N . MET A 1 224 ? -8.813 14.991 51.388 1.00 58.84 224 MET A N 1
ATOM 1817 C CA . MET A 1 224 ? -9.899 14.154 51.914 1.00 58.84 224 MET A CA 1
ATOM 1818 C C . MET A 1 224 ? -9.399 12.885 52.614 1.00 58.84 224 MET A C 1
ATOM 1820 O O . MET A 1 224 ? -10.210 12.092 53.094 1.00 58.84 224 MET A O 1
ATOM 1824 N N . ILE A 1 225 ? -8.084 12.667 52.661 1.00 65.19 225 ILE A N 1
ATOM 1825 C CA . ILE A 1 225 ? -7.479 11.548 53.377 1.00 65.19 225 ILE A CA 1
ATOM 1826 C C . ILE A 1 225 ? -7.348 11.959 54.852 1.00 65.19 225 ILE A C 1
ATOM 1828 O O . ILE A 1 225 ? -6.607 12.897 55.144 1.00 65.19 225 ILE A O 1
ATOM 1832 N N . PRO A 1 226 ? -8.029 11.282 55.798 1.00 67.25 226 PRO A N 1
ATOM 1833 C CA . PRO A 1 226 ? -7.895 11.592 57.218 1.00 67.25 226 PRO A CA 1
ATOM 1834 C C . PRO A 1 226 ? -6.433 11.501 57.665 1.00 67.25 226 PRO A C 1
ATOM 1836 O O . PRO A 1 226 ? -5.734 10.542 57.302 1.00 67.25 226 PRO A O 1
ATOM 1839 N N . GLU A 1 227 ? -5.975 12.465 58.469 1.00 65.69 227 GLU A N 1
ATOM 1840 C CA . GLU A 1 227 ? -4.626 12.437 59.039 1.00 65.69 227 GLU A CA 1
ATOM 1841 C C . GLU A 1 227 ? -4.402 11.113 59.789 1.00 65.69 227 GLU A C 1
ATOM 1843 O O . GLU A 1 227 ? -5.172 10.734 60.671 1.00 65.69 227 GLU A O 1
ATOM 1848 N N . GLY A 1 228 ? -3.361 10.372 59.395 1.00 67.00 228 GLY A N 1
ATOM 1849 C CA . GLY A 1 228 ? -3.029 9.057 59.958 1.00 67.00 228 GLY A CA 1
ATOM 1850 C C . GLY A 1 228 ? -3.418 7.846 59.100 1.00 67.00 228 GLY A C 1
ATOM 1851 O O . GLY A 1 228 ? -3.107 6.714 59.475 1.00 67.00 228 GLY A O 1
ATOM 1852 N N . THR A 1 229 ? -4.032 8.042 57.930 1.00 64.62 229 THR A N 1
ATOM 1853 C CA . THR A 1 229 ? -4.367 6.929 57.026 1.00 64.62 229 THR A CA 1
ATOM 1854 C C . THR A 1 229 ? -3.108 6.380 56.337 1.00 64.62 229 THR A C 1
ATOM 1856 O O . THR A 1 229 ? -2.500 7.046 55.501 1.00 64.62 229 THR A O 1
ATOM 1859 N N . ARG A 1 230 ? -2.703 5.142 56.661 1.00 59.22 230 ARG A N 1
ATOM 1860 C CA . ARG A 1 230 ? -1.638 4.425 55.935 1.00 59.22 230 ARG A CA 1
ATOM 1861 C C . ARG A 1 230 ? -2.199 3.824 54.647 1.00 59.22 230 ARG A C 1
ATOM 1863 O O . ARG A 1 230 ? -3.072 2.961 54.701 1.00 59.22 230 ARG A O 1
ATOM 1870 N N . LEU A 1 231 ? -1.663 4.236 53.498 1.00 51.62 231 LEU A N 1
ATOM 1871 C CA . LEU A 1 231 ? -1.915 3.574 52.218 1.00 51.62 231 LEU A CA 1
ATOM 1872 C C . LEU A 1 231 ? -1.308 2.168 52.262 1.00 51.62 231 LEU A C 1
ATOM 1874 O O . LEU A 1 231 ? -0.089 2.010 52.301 1.00 51.62 231 LEU A O 1
ATOM 1878 N N . VAL A 1 232 ? -2.156 1.141 52.280 1.00 50.75 232 VAL A N 1
ATOM 1879 C CA . VAL A 1 232 ? -1.708 -0.245 52.132 1.00 50.75 232 VAL A CA 1
ATOM 1880 C C . VAL A 1 232 ? -1.556 -0.501 50.637 1.00 50.75 232 VAL A C 1
ATOM 1882 O O . VAL A 1 232 ? -2.540 -0.715 49.932 1.00 50.75 232 VAL A O 1
ATOM 1885 N N . SER A 1 233 ? -0.329 -0.424 50.125 1.00 40.34 233 SER A N 1
ATOM 1886 C CA . SER A 1 233 ? -0.033 -0.829 48.752 1.00 40.34 233 SER A CA 1
ATOM 1887 C C . SER A 1 233 ? -0.184 -2.345 48.645 1.00 40.34 233 SER A C 1
ATOM 1889 O O . SER A 1 233 ? 0.721 -3.097 49.009 1.00 40.34 233 SER A O 1
ATOM 1891 N N . HIS A 1 234 ? -1.335 -2.809 48.162 1.00 42.19 234 HIS A N 1
ATOM 1892 C CA . HIS A 1 234 ? -1.439 -4.167 47.648 1.00 42.19 234 HIS A CA 1
ATOM 1893 C C . HIS A 1 234 ? -0.645 -4.230 46.344 1.00 42.19 234 HIS A C 1
ATOM 1895 O O . HIS A 1 234 ? -1.102 -3.781 45.296 1.00 42.19 234 HIS A O 1
ATOM 1901 N N . ASN A 1 235 ? 0.571 -4.767 46.437 1.00 38.09 235 ASN A N 1
ATOM 1902 C CA . ASN A 1 235 ? 1.323 -5.225 45.280 1.00 38.09 235 ASN A CA 1
ATOM 1903 C C . ASN A 1 235 ? 0.490 -6.317 44.597 1.00 38.09 235 ASN A C 1
ATOM 1905 O O . ASN A 1 235 ? 0.368 -7.425 45.117 1.00 38.09 235 ASN A O 1
ATOM 1909 N N . LEU A 1 236 ? -0.130 -5.976 43.469 1.00 35.53 236 LEU A N 1
ATOM 1910 C CA . LEU A 1 236 ? -0.664 -6.957 42.534 1.00 35.53 236 LEU A CA 1
ATOM 1911 C C . LEU A 1 236 ? 0.536 -7.527 41.773 1.00 35.53 236 LEU A C 1
ATOM 1913 O O . LEU A 1 236 ? 1.101 -6.854 40.911 1.00 35.53 236 LEU A O 1
ATOM 1917 N N . CYS A 1 237 ? 0.963 -8.718 42.196 1.00 34.19 237 CYS A N 1
ATOM 1918 C CA . CYS A 1 237 ? 1.804 -9.613 41.406 1.00 34.19 237 CYS A CA 1
ATOM 1919 C C . CYS A 1 237 ? 1.036 -10.145 40.191 1.00 34.19 237 CYS A C 1
ATOM 1921 O O . CYS A 1 237 ? -0.202 -10.309 40.308 1.00 34.19 237 CYS A O 1
#

pLDDT: mean 82.45, std 12.97, range [34.19, 97.25]

Organism: Caerostris extrusa (NCBI:txid172846)

Foldseek 3Di:
DQVVVCVVLVHDDDSVQKFKFWCPDVVGRHTADPPPRVVPHDDDPPDDTDMDIAGHDPDLFKDWAWEAEDPDPQPRGTDTHIFGPQQWQLNVLLRRCVVSVHDNVVSVQKWKWKWWQDPNDIDIDTDDRGDGPSVVLNVLRRVPVSRSVRIHIYIDGPPDDLVVVCPDQLDFDDKDDQDVVVRDTDTHHPDPVSVVVSQVSQQPDDDPNHRDDGDDDDPDDPVPDPPPDDDDPPPDD

Sequence (237 aa):
MICAALRAFHISDDPKHYYLTDVYGDPPEKEIEEFMPVQSLTRKEGKRPAILLRYRPPDSDSGTVKVYPGKFRAADTHRVIPVTSDTSVEDVMAATLTEFGLDTSDINKYRLSEVTLDRGSVHERAMDNQEGPWELLKNIARESVRQKELTRFYLQKKKMFPVQILGKPYKFRQIGPIYYEYGSLIITYDNADIAVKAFYMLRETCYEDKNLLVLLLPNIIPEMIPEGTRLVSHNLC

Radius of gyration: 27.58 Å; chains: 1; bounding box: 58×35×92 Å